Protein AF-A0A9W8BGB9-F1 (afdb_monomer_lite)

Secondary structure (DSSP, 8-state):
----PPPPP---TT--------TT---HHHHHTTT---EEEE--TTS-GGGGTT-----GGG-BTTEEEEEPPBTTB-EEEEEETTSSS---GGGTTGGGPPPEEE--S-GGGTTSEEEPSS--SEEEEEEEE--PPPHHHHHHHHHHS--PPP-PPTT-------TT-S-HHHHHHHHTT--------------------------------------------

Radius of gyration: 41.07 Å; chains: 1; bounding box: 79×72×113 Å

pLDDT: mean 74.63, std 18.89, range [34.78, 97.0]

Structure (mmCIF, N/CA/C/O backbone):
data_AF-A0A9W8BGB9-F1
#
_entry.id   AF-A0A9W8BGB9-F1
#
loop_
_atom_site.group_PDB
_atom_site.id
_atom_site.type_symbol
_atom_site.label_atom_id
_atom_site.label_alt_id
_atom_site.label_comp_id
_atom_site.label_asym_id
_atom_site.label_entity_id
_atom_site.label_seq_id
_atom_site.pdbx_PDB_ins_code
_atom_site.Cartn_x
_atom_site.Cartn_y
_atom_site.Cartn_z
_atom_site.occupancy
_atom_site.B_iso_or_equiv
_atom_site.auth_seq_id
_atom_site.auth_comp_id
_atom_site.auth_asym_id
_atom_site.auth_atom_id
_atom_site.pdbx_PDB_model_num
ATOM 1 N N . MET A 1 1 ? 52.390 2.477 -22.651 1.00 48.31 1 MET A N 1
ATOM 2 C CA . MET A 1 1 ? 51.341 2.690 -21.629 1.00 48.31 1 MET A CA 1
ATOM 3 C C . MET A 1 1 ? 50.566 1.391 -21.514 1.00 48.31 1 MET A C 1
ATOM 5 O O . MET A 1 1 ? 50.166 0.883 -22.550 1.00 48.31 1 MET A O 1
ATOM 9 N N . SER A 1 2 ? 50.448 0.809 -20.318 1.00 53.22 2 SER A N 1
ATOM 10 C CA . SER A 1 2 ? 49.747 -0.471 -20.144 1.00 53.22 2 SER A CA 1
ATOM 11 C C . SER A 1 2 ? 48.253 -0.215 -19.969 1.00 53.22 2 SER A C 1
ATOM 13 O O . SER A 1 2 ? 47.856 0.426 -18.997 1.00 53.22 2 SER A O 1
ATOM 15 N N . SER A 1 3 ? 47.432 -0.672 -20.912 1.00 56.62 3 SER A N 1
ATOM 16 C CA . SER A 1 3 ? 45.976 -0.640 -20.784 1.00 56.62 3 SER A CA 1
ATOM 17 C C . SER A 1 3 ? 45.541 -1.734 -19.812 1.00 56.62 3 SER A C 1
ATOM 19 O O . SER A 1 3 ? 45.492 -2.908 -20.182 1.00 56.62 3 SER A O 1
ATOM 21 N N . ALA A 1 4 ? 45.235 -1.359 -1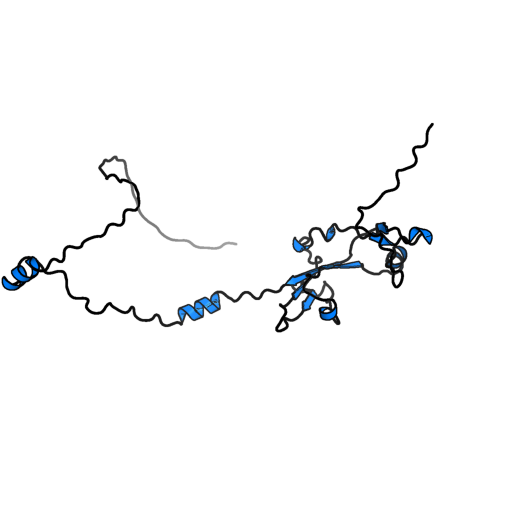8.570 1.00 57.66 4 ALA A N 1
ATOM 22 C CA . ALA A 1 4 ? 44.598 -2.270 -17.629 1.00 57.66 4 ALA A CA 1
ATOM 23 C C . ALA A 1 4 ? 43.234 -2.693 -18.196 1.00 57.66 4 ALA A C 1
ATOM 25 O O . ALA A 1 4 ? 42.345 -1.860 -18.374 1.00 57.66 4 ALA A O 1
ATOM 26 N N . THR A 1 5 ? 43.077 -3.978 -18.512 1.00 67.12 5 THR A N 1
ATOM 27 C CA . THR A 1 5 ? 41.780 -4.537 -18.893 1.00 67.12 5 THR A CA 1
ATOM 28 C C . THR A 1 5 ? 40.828 -4.441 -17.697 1.00 67.12 5 THR A C 1
ATOM 30 O O . THR A 1 5 ? 41.221 -4.801 -16.583 1.00 67.12 5 THR A O 1
ATOM 33 N N . PRO A 1 6 ? 39.589 -3.949 -17.877 1.00 71.94 6 PRO A N 1
ATOM 34 C CA . PRO A 1 6 ? 38.645 -3.833 -16.773 1.00 71.94 6 PRO A CA 1
ATOM 35 C C . PRO A 1 6 ? 38.327 -5.223 -16.213 1.00 71.94 6 PRO A C 1
ATOM 37 O O . PRO A 1 6 ? 38.004 -6.153 -16.957 1.00 71.94 6 PRO A O 1
ATOM 40 N N . SER A 1 7 ? 38.420 -5.375 -14.892 1.00 79.62 7 SER A N 1
ATOM 41 C CA . SER A 1 7 ? 38.080 -6.625 -14.215 1.00 79.62 7 SER A CA 1
ATOM 42 C C . SER A 1 7 ? 36.591 -6.917 -14.390 1.00 79.62 7 SER A C 1
ATOM 44 O O . SER A 1 7 ? 35.750 -6.159 -13.902 1.00 79.62 7 SER A O 1
ATOM 46 N N . ARG A 1 8 ? 36.259 -8.020 -15.069 1.00 87.00 8 ARG A N 1
ATOM 47 C CA . ARG A 1 8 ? 34.872 -8.464 -15.253 1.00 87.00 8 ARG A CA 1
ATOM 48 C C . ARG A 1 8 ? 34.231 -8.739 -13.890 1.00 87.00 8 ARG A C 1
ATOM 50 O O . ARG A 1 8 ? 34.806 -9.458 -13.076 1.00 87.00 8 ARG A O 1
ATOM 57 N N . TYR A 1 9 ? 33.045 -8.179 -13.659 1.00 89.88 9 TYR A N 1
ATOM 58 C CA . TYR A 1 9 ? 32.272 -8.433 -12.444 1.00 89.88 9 TYR A CA 1
ATOM 59 C C . TYR A 1 9 ? 31.906 -9.920 -12.322 1.00 89.88 9 TYR A C 1
ATOM 61 O O . TYR A 1 9 ? 31.578 -10.571 -13.316 1.00 89.88 9 TYR A O 1
ATOM 69 N N . VAL A 1 10 ? 31.950 -10.438 -11.093 1.00 93.06 10 VAL A N 1
ATOM 70 C CA . VAL A 1 10 ? 31.547 -11.803 -10.742 1.00 93.06 10 VAL A CA 1
ATOM 71 C C . VAL A 1 10 ? 30.509 -11.696 -9.619 1.00 93.06 10 VAL A C 1
ATOM 73 O O . VAL A 1 10 ? 30.857 -11.197 -8.546 1.00 93.06 10 VAL A O 1
ATOM 76 N N . PRO A 1 11 ? 29.249 -12.115 -9.839 1.00 93.62 11 PRO A N 1
ATOM 77 C CA . PRO A 1 11 ? 28.222 -12.079 -8.802 1.00 93.62 11 PRO A CA 1
ATOM 78 C C . PRO A 1 11 ? 28.491 -13.127 -7.703 1.00 93.62 11 PRO A C 1
ATOM 80 O O . PRO A 1 11 ? 29.267 -14.066 -7.917 1.00 93.62 11 PRO A O 1
ATOM 83 N N . PRO A 1 12 ? 27.852 -13.013 -6.522 1.00 97.00 12 PRO A N 1
ATOM 84 C CA . PRO A 1 12 ? 27.895 -14.068 -5.513 1.00 97.00 12 PRO A CA 1
ATOM 85 C C . PRO A 1 12 ? 27.305 -15.377 -6.062 1.00 97.00 12 PRO A C 1
ATOM 87 O O . PRO A 1 12 ? 26.449 -15.356 -6.942 1.00 97.00 12 PRO A O 1
ATOM 90 N N . LYS A 1 13 ? 27.754 -16.525 -5.538 1.00 95.25 13 LYS A N 1
ATOM 91 C CA . LYS A 1 13 ? 27.515 -17.856 -6.140 1.00 95.25 13 LYS A CA 1
ATOM 92 C C . LYS A 1 13 ? 26.043 -18.214 -6.370 1.00 95.25 13 LYS A C 1
ATOM 94 O O . LYS A 1 13 ? 25.752 -18.943 -7.310 1.00 95.25 13 LYS A O 1
ATOM 99 N N . ASP A 1 14 ? 25.154 -17.702 -5.526 1.00 96.62 14 ASP A N 1
ATOM 100 C CA . ASP A 1 14 ? 23.725 -18.025 -5.536 1.00 96.62 14 ASP A CA 1
ATOM 101 C C . ASP A 1 14 ? 22.895 -17.050 -6.399 1.00 96.62 14 ASP A C 1
ATOM 103 O O . ASP A 1 14 ? 21.673 -17.158 -6.469 1.00 96.62 14 ASP A O 1
ATOM 107 N N . PHE A 1 15 ? 23.548 -16.094 -7.073 1.00 95.06 15 PHE A N 1
ATOM 108 C CA . PHE A 1 15 ? 22.914 -15.123 -7.964 1.00 95.06 15 PHE A CA 1
ATOM 109 C C . PHE A 1 15 ? 23.076 -15.555 -9.422 1.00 95.06 15 PHE A C 1
ATOM 111 O O . PHE A 1 15 ? 24.188 -15.681 -9.939 1.00 95.06 15 PHE A O 1
ATOM 118 N N . LEU A 1 16 ? 21.947 -15.732 -10.106 1.00 91.44 16 LEU A N 1
ATOM 119 C CA . LEU A 1 16 ? 21.891 -16.058 -11.528 1.00 91.44 16 LEU A CA 1
ATOM 120 C C . LEU A 1 16 ? 21.554 -14.806 -12.341 1.00 91.44 16 LEU A C 1
ATOM 122 O O . LEU A 1 16 ? 20.733 -13.991 -11.923 1.00 91.44 16 LEU A O 1
ATOM 126 N N . LEU A 1 17 ? 22.162 -14.666 -13.523 1.00 87.38 17 LEU A N 1
ATOM 127 C CA . LEU A 1 17 ? 21.779 -13.619 -14.470 1.00 87.38 17 LEU A CA 1
ATOM 128 C C . LEU A 1 17 ? 20.376 -13.924 -15.008 1.00 87.38 17 LEU A C 1
ATOM 130 O O . LEU A 1 17 ? 20.184 -14.894 -15.744 1.00 87.38 17 LEU A O 1
ATOM 134 N N . GLN A 1 18 ? 19.406 -13.091 -14.645 1.00 85.06 18 GLN A N 1
ATOM 135 C CA . GLN A 1 18 ? 18.054 -13.175 -15.176 1.00 85.06 18 GLN A CA 1
ATOM 136 C C . GLN A 1 18 ? 18.026 -12.579 -16.586 1.00 85.06 18 GLN A C 1
ATOM 138 O O . GLN A 1 18 ? 18.133 -11.368 -16.753 1.00 85.06 18 GLN A O 1
ATOM 143 N N . LYS A 1 19 ? 17.870 -13.437 -17.597 1.00 80.00 19 LYS A N 1
ATOM 144 C CA . LYS A 1 19 ? 17.613 -13.000 -18.975 1.00 80.00 19 LYS A CA 1
ATOM 145 C C . LYS A 1 19 ? 16.191 -12.452 -19.083 1.00 80.00 19 LYS A C 1
ATOM 147 O O . LYS A 1 19 ? 15.262 -13.035 -18.517 1.00 80.00 19 LYS A O 1
ATOM 152 N N . GLY A 1 20 ? 16.025 -11.341 -19.796 1.00 67.88 20 GLY A N 1
ATOM 153 C CA . GLY A 1 20 ? 14.722 -10.707 -19.992 1.00 67.88 20 GLY A CA 1
ATOM 154 C C . GLY A 1 20 ? 13.746 -11.601 -20.765 1.00 67.88 20 GLY A C 1
ATOM 155 O O . GLY A 1 20 ? 14.137 -12.314 -21.688 1.00 67.88 20 GLY A O 1
ATOM 156 N N . SER A 1 21 ? 12.459 -11.548 -20.412 1.00 61.44 21 SER A N 1
ATOM 157 C CA . SER A 1 21 ? 11.394 -12.121 -21.244 1.00 61.44 21 SER A CA 1
ATOM 158 C C . SER A 1 21 ? 10.889 -11.050 -22.207 1.00 61.44 21 SER A C 1
ATOM 160 O O . SER A 1 21 ? 10.320 -10.048 -21.780 1.00 61.44 21 SER A O 1
ATOM 162 N N . VAL A 1 22 ? 11.110 -11.255 -23.505 1.00 57.03 22 VAL A N 1
ATOM 163 C CA . VAL A 1 22 ? 10.886 -10.242 -24.557 1.00 57.03 22 VAL A CA 1
ATOM 164 C C . VAL A 1 22 ? 9.398 -10.058 -24.911 1.00 57.03 22 VAL A C 1
ATOM 166 O O . VAL A 1 22 ? 9.050 -9.109 -25.605 1.00 57.03 22 VAL A O 1
ATOM 169 N N . ALA A 1 23 ? 8.512 -10.938 -24.423 1.00 55.44 23 ALA A N 1
ATOM 170 C CA . ALA A 1 23 ? 7.136 -11.097 -24.913 1.00 55.44 23 ALA A CA 1
ATOM 171 C C . ALA A 1 23 ? 6.322 -9.790 -25.018 1.00 55.44 23 ALA A C 1
ATOM 173 O O . ALA A 1 23 ? 5.629 -9.607 -26.014 1.00 55.44 23 ALA A O 1
ATOM 174 N N . GLU A 1 24 ? 6.449 -8.881 -24.045 1.00 61.06 24 GLU A N 1
ATOM 175 C CA . GLU A 1 24 ? 5.918 -7.508 -24.102 1.00 61.06 24 GLU A CA 1
ATOM 176 C C . GLU A 1 24 ? 6.884 -6.532 -23.401 1.00 61.06 24 GLU A C 1
ATOM 178 O O . GLU A 1 24 ? 6.553 -5.898 -22.398 1.00 61.06 24 GLU A O 1
ATOM 183 N N . ALA A 1 25 ? 8.130 -6.449 -23.880 1.00 67.25 25 ALA A N 1
ATOM 184 C CA . ALA A 1 25 ? 9.142 -5.589 -23.264 1.00 67.25 25 ALA A CA 1
ATOM 185 C C . ALA A 1 25 ? 8.737 -4.098 -23.289 1.00 67.25 25 ALA A C 1
ATOM 187 O O . ALA A 1 25 ? 8.592 -3.483 -24.347 1.00 67.25 25 ALA A O 1
ATOM 188 N N . LEU A 1 26 ? 8.606 -3.497 -22.102 1.00 78.81 26 LEU A N 1
ATOM 189 C CA . LEU A 1 26 ? 8.411 -2.060 -21.920 1.00 78.81 26 LEU A CA 1
ATOM 190 C C . LEU A 1 26 ? 9.724 -1.321 -22.233 1.00 78.81 26 LEU A C 1
ATOM 192 O O . LEU A 1 26 ? 10.535 -1.096 -21.340 1.00 78.81 26 LEU A O 1
ATOM 196 N N . THR A 1 27 ? 9.952 -0.970 -23.498 1.00 82.88 27 THR A N 1
ATOM 197 C CA . THR A 1 27 ? 11.172 -0.271 -23.944 1.00 82.88 27 THR A CA 1
ATOM 198 C C . THR A 1 27 ? 11.034 1.249 -23.899 1.00 82.88 27 THR A C 1
ATOM 200 O O . THR A 1 27 ? 9.922 1.792 -23.929 1.00 82.88 27 THR A O 1
ATOM 203 N N . HIS A 1 28 ? 12.169 1.953 -23.917 1.00 82.00 28 HIS A N 1
ATOM 204 C CA . HIS A 1 28 ? 12.221 3.412 -24.010 1.00 82.00 28 HIS A CA 1
ATOM 205 C C . HIS A 1 28 ? 11.389 3.943 -25.191 1.00 82.00 28 HIS A C 1
ATOM 207 O O . HIS A 1 28 ? 10.525 4.810 -25.024 1.00 82.00 28 HIS A O 1
ATOM 213 N N . SER A 1 29 ? 11.607 3.412 -26.399 1.00 81.62 29 SER A N 1
ATOM 214 C CA . SER A 1 29 ? 10.892 3.869 -27.593 1.00 81.62 29 SER A CA 1
ATOM 215 C C . SER A 1 29 ? 9.384 3.600 -27.550 1.00 81.62 29 SER A C 1
ATOM 217 O O . SER A 1 29 ? 8.627 4.378 -28.139 1.00 81.62 29 SER A O 1
ATOM 219 N N . SER A 1 30 ? 8.932 2.565 -26.829 1.00 82.88 30 SER A N 1
ATOM 220 C CA . SER A 1 30 ? 7.505 2.251 -26.670 1.00 82.88 30 SER A CA 1
ATOM 221 C C . SER A 1 30 ? 6.750 3.317 -25.865 1.00 82.88 30 SER A C 1
ATOM 223 O O . SER A 1 30 ? 5.608 3.645 -26.198 1.00 82.88 30 SER A O 1
ATOM 225 N N . ILE A 1 31 ? 7.393 3.909 -24.854 1.00 81.2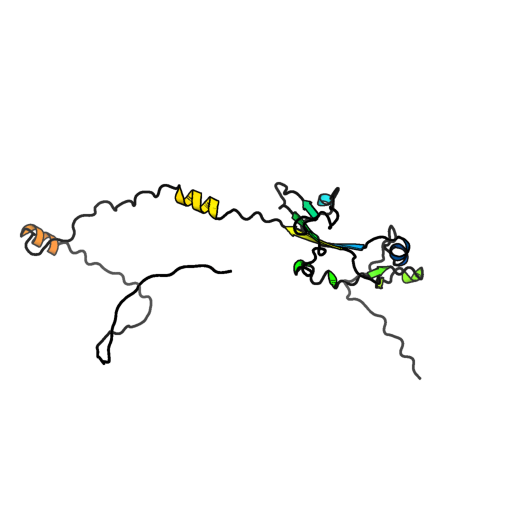5 31 ILE A N 1
ATOM 226 C CA . ILE A 1 31 ? 6.799 4.932 -23.984 1.00 81.25 31 ILE A CA 1
ATOM 227 C C . ILE A 1 31 ? 6.821 6.295 -24.682 1.00 81.25 31 ILE A C 1
ATOM 229 O O . ILE A 1 31 ? 5.774 6.922 -24.841 1.00 81.25 31 ILE A O 1
ATOM 233 N N . SER A 1 32 ? 7.983 6.742 -25.173 1.00 78.81 32 SER A N 1
ATOM 234 C CA . SER A 1 32 ? 8.130 8.108 -25.706 1.00 78.81 32 SER A CA 1
ATOM 235 C C . SER A 1 32 ? 7.283 8.389 -26.953 1.00 78.81 32 SER A C 1
ATOM 237 O O . SER A 1 32 ? 6.889 9.531 -27.176 1.00 78.81 32 SER A O 1
ATOM 239 N N . LYS A 1 33 ? 7.010 7.376 -27.788 1.00 76.06 33 LYS A N 1
ATOM 240 C CA . LYS A 1 33 ? 6.306 7.548 -29.075 1.00 76.06 33 LYS A CA 1
ATOM 241 C C . LYS A 1 33 ? 4.780 7.468 -28.974 1.00 76.06 33 LYS A C 1
ATOM 243 O O . LYS A 1 33 ? 4.100 7.829 -29.929 1.00 76.06 33 LYS A O 1
ATOM 248 N N . SER A 1 34 ? 4.241 6.955 -27.869 1.00 74.44 34 SER A N 1
ATOM 249 C CA . SER A 1 34 ? 2.841 6.513 -27.789 1.00 74.44 34 SER A CA 1
ATOM 250 C C . SER A 1 34 ? 1.918 7.437 -26.992 1.00 74.44 34 SER A C 1
ATOM 252 O O . SER A 1 34 ? 0.713 7.197 -26.965 1.00 74.44 34 SER A O 1
ATOM 254 N N . GLY A 1 35 ? 2.456 8.470 -26.333 1.00 80.81 35 GLY A N 1
ATOM 255 C CA . GLY A 1 35 ? 1.676 9.354 -25.458 1.00 80.81 35 GLY A CA 1
ATOM 256 C C . GLY A 1 35 ? 1.077 8.644 -24.237 1.00 80.81 35 GLY A C 1
ATOM 257 O O . GLY A 1 35 ? 0.123 9.147 -23.649 1.00 80.81 35 GLY A O 1
ATOM 258 N N . ARG A 1 36 ? 1.602 7.464 -23.876 1.00 85.88 36 ARG A N 1
ATOM 259 C CA . ARG A 1 36 ? 1.162 6.687 -22.712 1.00 85.88 36 ARG A CA 1
ATOM 260 C C . ARG A 1 36 ? 1.648 7.334 -21.416 1.00 85.88 36 ARG A C 1
ATOM 262 O O . ARG A 1 36 ? 2.776 7.815 -21.339 1.00 85.88 36 ARG A O 1
ATOM 269 N N . GLU A 1 37 ? 0.807 7.290 -20.389 1.00 86.62 37 GLU A N 1
ATOM 270 C CA . GLU A 1 37 ? 1.202 7.624 -19.020 1.00 86.62 37 GLU A CA 1
ATOM 271 C C . GLU A 1 37 ? 1.860 6.415 -18.339 1.00 86.62 37 GLU A C 1
ATOM 273 O O . GLU A 1 37 ? 1.514 5.268 -18.624 1.00 86.62 37 GLU A O 1
ATOM 278 N N . LEU A 1 38 ? 2.786 6.669 -17.410 1.00 88.81 38 LEU A N 1
ATOM 279 C CA . LEU A 1 38 ? 3.445 5.629 -16.618 1.00 88.81 38 LEU A CA 1
ATOM 280 C C . LEU A 1 38 ? 2.937 5.681 -15.178 1.00 88.81 38 LEU A C 1
ATOM 282 O O . LEU A 1 38 ? 3.121 6.683 -14.489 1.00 88.81 38 LEU A O 1
ATOM 286 N N . TRP A 1 39 ? 2.259 4.629 -14.733 1.00 91.88 39 TRP A N 1
ATOM 287 C CA . TRP A 1 39 ? 1.621 4.573 -13.418 1.00 91.88 39 TRP A CA 1
ATOM 288 C C . TRP A 1 39 ? 2.351 3.561 -12.530 1.00 91.88 39 TRP A C 1
ATOM 290 O O . TRP A 1 39 ? 2.658 2.457 -12.976 1.00 91.88 39 TRP A O 1
ATOM 300 N N . LEU A 1 40 ? 2.611 3.925 -11.273 1.00 92.44 40 LEU A N 1
ATOM 301 C CA . LEU A 1 40 ? 3.188 3.031 -10.269 1.00 92.44 40 LEU A CA 1
ATOM 302 C C . LEU A 1 40 ? 2.159 2.768 -9.169 1.00 92.44 40 LEU A C 1
ATOM 304 O O . LEU A 1 40 ? 1.780 3.695 -8.457 1.00 92.44 40 LEU A O 1
ATOM 308 N N . LEU A 1 41 ? 1.737 1.511 -9.023 1.00 93.88 41 LEU A N 1
ATOM 309 C CA . LEU A 1 41 ? 0.822 1.060 -7.973 1.00 93.88 41 LEU A CA 1
ATOM 310 C C . LEU A 1 41 ? 1.585 0.234 -6.930 1.00 93.88 41 LEU A C 1
ATOM 312 O O . LEU A 1 41 ? 2.157 -0.806 -7.253 1.00 93.88 41 LEU A O 1
ATOM 316 N N . ARG A 1 42 ? 1.564 0.677 -5.671 1.00 94.25 42 ARG A N 1
ATOM 317 C CA . ARG A 1 42 ? 2.062 -0.090 -4.526 1.00 94.25 42 ARG A CA 1
ATOM 318 C C . ARG A 1 42 ? 0.958 -1.004 -3.994 1.00 94.25 42 ARG A C 1
ATOM 320 O O . ARG A 1 42 ? -0.116 -0.531 -3.632 1.00 94.25 42 ARG A O 1
ATOM 327 N N . VAL A 1 43 ? 1.256 -2.299 -3.919 1.00 93.69 43 VAL A N 1
ATOM 328 C CA . VAL A 1 43 ? 0.339 -3.372 -3.503 1.00 93.69 43 VAL A CA 1
ATOM 329 C C . VAL A 1 43 ? 0.910 -4.073 -2.260 1.00 93.69 43 VAL A C 1
ATOM 331 O O . VAL A 1 43 ? 2.080 -4.449 -2.294 1.00 93.69 43 VAL A O 1
ATOM 334 N N . PRO A 1 44 ? 0.139 -4.248 -1.169 1.00 93.50 44 PRO A N 1
ATOM 335 C CA . PRO A 1 44 ? 0.515 -5.103 -0.042 1.00 93.50 44 PRO A CA 1
ATOM 336 C C . PRO A 1 44 ? 0.689 -6.577 -0.437 1.00 93.50 44 PRO A C 1
ATOM 338 O O . PRO A 1 44 ? -0.133 -7.124 -1.169 1.00 93.50 44 PRO A O 1
ATOM 341 N N . ASP A 1 45 ? 1.709 -7.240 0.116 1.00 93.06 45 ASP A N 1
ATOM 342 C CA . ASP A 1 45 ? 2.125 -8.613 -0.238 1.00 93.06 45 ASP A CA 1
ATOM 343 C C . ASP A 1 45 ? 1.023 -9.683 -0.100 1.00 93.06 45 ASP A C 1
ATOM 345 O O . ASP A 1 45 ? 1.098 -10.752 -0.706 1.00 93.06 45 ASP A O 1
ATOM 349 N N . ASN A 1 46 ? -0.003 -9.423 0.715 1.00 90.69 46 ASN A N 1
ATOM 350 C CA . ASN A 1 46 ? -1.122 -10.334 0.950 1.00 90.69 46 ASN A CA 1
ATOM 351 C C . ASN A 1 46 ? -2.277 -10.184 -0.065 1.00 90.69 46 ASN A C 1
ATOM 353 O O . ASN A 1 46 ? -3.247 -10.946 0.005 1.00 90.69 46 ASN A O 1
ATOM 357 N N . VAL A 1 47 ? -2.189 -9.228 -0.997 1.00 91.38 47 VAL A N 1
ATOM 358 C CA . VAL A 1 47 ? -3.144 -9.049 -2.097 1.00 91.38 47 VAL A CA 1
ATOM 359 C C . VAL A 1 47 ? -2.572 -9.675 -3.367 1.00 91.38 47 VAL A C 1
ATOM 361 O O . VAL A 1 47 ? -1.476 -9.347 -3.815 1.00 91.38 47 VAL A O 1
ATOM 364 N N . SER A 1 48 ? -3.312 -10.612 -3.955 1.00 91.88 48 SER A N 1
ATOM 365 C CA . SER A 1 48 ? -2.885 -11.331 -5.154 1.00 91.88 48 SER A CA 1
ATOM 366 C C . SER A 1 48 ? -3.352 -10.620 -6.422 1.00 91.88 48 SER A C 1
ATOM 368 O O . SER A 1 48 ? -4.381 -9.951 -6.421 1.00 91.88 48 SER A O 1
ATOM 370 N N . LEU A 1 49 ? -2.666 -10.842 -7.547 1.00 88.69 49 LEU A N 1
ATOM 371 C CA . LEU A 1 49 ? -3.066 -10.275 -8.846 1.00 88.69 49 LEU A CA 1
ATOM 372 C C . LEU A 1 49 ? -4.504 -10.644 -9.263 1.00 88.69 49 LEU A C 1
ATOM 374 O O . LEU A 1 49 ? -5.129 -9.901 -10.008 1.00 88.69 49 LEU A O 1
ATOM 378 N N . LYS A 1 50 ? -5.051 -11.760 -8.756 1.00 91.06 50 LYS A N 1
ATOM 379 C CA . LYS A 1 50 ? -6.446 -12.170 -8.995 1.00 91.06 50 LYS A CA 1
ATOM 380 C C . LYS A 1 50 ? -7.468 -11.296 -8.266 1.00 91.06 50 LYS A C 1
ATOM 382 O O . LYS A 1 50 ? -8.602 -11.211 -8.710 1.00 91.06 50 LYS A O 1
ATOM 387 N N . ASP A 1 51 ? -7.074 -10.671 -7.158 1.00 87.69 51 ASP A N 1
ATOM 388 C CA . ASP A 1 51 ? -7.919 -9.732 -6.411 1.00 87.69 51 ASP A CA 1
ATOM 389 C C . ASP A 1 51 ? -7.967 -8.344 -7.080 1.00 87.69 51 ASP A C 1
ATOM 391 O O . ASP A 1 51 ? -8.772 -7.502 -6.694 1.00 87.69 51 ASP A O 1
ATOM 395 N N . LEU A 1 52 ? -7.093 -8.108 -8.068 1.00 89.31 52 LEU A N 1
ATOM 396 C CA . LEU A 1 52 ? -7.005 -6.879 -8.863 1.00 89.31 52 LEU A CA 1
ATOM 397 C C . LEU A 1 52 ? -7.659 -7.024 -10.248 1.00 89.31 52 LEU A C 1
ATOM 399 O O . LEU A 1 52 ? -7.680 -6.062 -11.017 1.00 89.31 52 LEU A O 1
ATOM 403 N N . ASP A 1 53 ? -8.170 -8.210 -10.588 1.00 90.06 53 ASP A N 1
ATOM 404 C CA . ASP A 1 53 ? -8.849 -8.439 -11.862 1.00 90.06 53 ASP A CA 1
ATOM 405 C C . ASP A 1 53 ? -10.182 -7.673 -11.896 1.00 90.06 53 ASP A C 1
ATOM 407 O O . ASP A 1 53 ? -10.956 -7.695 -10.938 1.00 90.06 53 ASP A O 1
ATOM 411 N N . GLY A 1 54 ? -10.427 -6.937 -12.981 1.00 87.06 54 GLY A N 1
ATOM 412 C CA . GLY A 1 54 ? -11.565 -6.017 -13.090 1.00 87.06 54 GLY A CA 1
ATOM 413 C C . GLY A 1 54 ? -11.515 -4.771 -12.187 1.00 87.06 54 GLY A C 1
ATOM 414 O O . GLY A 1 54 ? -12.536 -4.103 -12.040 1.00 87.06 54 GLY A O 1
ATOM 415 N N . LEU A 1 55 ? -10.369 -4.427 -11.582 1.00 89.31 55 LEU A N 1
ATOM 416 C CA . LEU A 1 55 ? -10.226 -3.222 -10.754 1.00 89.31 55 LEU A CA 1
ATOM 417 C C . LEU A 1 55 ? -10.415 -1.927 -11.572 1.00 89.31 55 LEU A C 1
ATOM 419 O O . LEU A 1 55 ? -9.547 -1.525 -12.348 1.00 89.31 55 LEU A O 1
ATOM 423 N N . GLU A 1 56 ? -11.519 -1.218 -11.331 1.00 89.00 56 GLU A N 1
ATOM 424 C CA . GLU A 1 56 ? -11.785 0.093 -11.933 1.00 89.00 56 GLU A CA 1
ATOM 425 C C . GLU A 1 56 ? -11.170 1.238 -11.108 1.00 89.00 56 GLU A C 1
ATOM 427 O O . GLU A 1 56 ? -11.689 1.636 -10.062 1.00 89.00 56 GLU A O 1
ATOM 432 N N . ILE A 1 57 ? -10.071 1.815 -11.603 1.00 88.56 57 ILE A N 1
ATOM 433 C CA . ILE A 1 57 ? -9.441 3.000 -11.005 1.00 88.56 57 ILE A CA 1
ATOM 434 C C . ILE A 1 57 ? -10.096 4.262 -11.576 1.00 88.56 57 ILE A C 1
ATOM 436 O O . ILE A 1 57 ? -9.961 4.563 -12.765 1.00 88.56 57 ILE A O 1
ATOM 440 N N . LYS A 1 58 ? -10.796 5.035 -10.736 1.00 84.69 58 LYS A N 1
ATOM 441 C CA . LYS A 1 58 ? -11.403 6.303 -11.164 1.00 84.69 58 LYS A CA 1
ATOM 442 C C . LYS A 1 58 ? -10.317 7.341 -11.420 1.00 84.69 58 LYS A C 1
ATOM 444 O O . LYS A 1 58 ? -9.326 7.427 -10.699 1.00 84.69 58 LYS A O 1
ATOM 449 N N . HIS A 1 59 ? -10.525 8.173 -12.438 1.00 79.00 59 HIS A N 1
ATOM 450 C CA . HIS A 1 59 ? -9.572 9.223 -12.780 1.00 79.00 59 HIS A CA 1
ATOM 451 C C . HIS A 1 59 ? -9.368 10.193 -11.588 1.00 79.00 59 HIS A C 1
ATOM 453 O O . HIS A 1 59 ? -10.367 10.691 -11.067 1.00 79.00 59 HIS A O 1
ATOM 459 N N . PRO A 1 60 ? -8.125 10.549 -11.200 1.00 70.25 60 PRO A N 1
ATOM 460 C CA . PRO A 1 60 ? -7.807 11.345 -10.002 1.00 70.25 60 PRO A CA 1
ATOM 461 C C . PRO A 1 60 ? -8.629 12.624 -9.786 1.00 70.25 60 PRO A C 1
ATOM 463 O O . PRO A 1 60 ? -8.998 12.948 -8.666 1.00 70.25 60 PRO A O 1
ATOM 466 N N . ARG A 1 61 ? -9.003 13.331 -10.862 1.00 68.81 61 ARG A N 1
ATOM 467 C CA . ARG A 1 61 ? -9.886 14.521 -10.798 1.00 68.81 61 ARG A CA 1
ATOM 468 C C . ARG A 1 61 ? -11.309 14.257 -10.271 1.00 68.81 61 ARG A C 1
ATOM 470 O O . ARG A 1 61 ? -12.033 15.214 -10.025 1.00 68.81 61 ARG A O 1
ATOM 477 N N . ALA A 1 62 ? -11.719 12.996 -10.163 1.00 62.81 62 ALA A N 1
ATOM 478 C CA . ALA A 1 62 ? -12.991 12.553 -9.595 1.00 62.81 62 ALA A CA 1
ATOM 479 C C . ALA A 1 62 ? -12.811 11.818 -8.249 1.00 62.81 62 ALA A C 1
ATOM 481 O O . ALA A 1 62 ? -13.768 11.229 -7.748 1.00 62.81 62 ALA A O 1
ATOM 482 N N . ALA A 1 63 ? -11.597 11.822 -7.686 1.00 70.56 63 ALA A N 1
ATOM 483 C CA . ALA A 1 63 ? -11.318 11.261 -6.372 1.00 70.56 63 ALA A CA 1
ATOM 484 C C . ALA A 1 63 ? -11.947 12.119 -5.267 1.00 70.56 63 ALA A C 1
ATOM 486 O O . ALA A 1 63 ? -11.920 13.349 -5.322 1.00 70.56 63 ALA A O 1
ATOM 487 N N . THR A 1 64 ? -12.457 11.462 -4.228 1.00 71.62 64 THR A N 1
ATOM 488 C CA . THR A 1 64 ? -12.896 12.127 -2.996 1.00 71.62 64 THR A CA 1
ATOM 489 C C . THR A 1 64 ? -11.812 11.902 -1.950 1.00 71.62 64 THR A C 1
ATOM 491 O O . THR A 1 64 ? -11.519 10.754 -1.625 1.00 71.62 64 THR A O 1
ATOM 494 N N . ASN A 1 65 ? -11.209 12.976 -1.428 1.00 77.62 65 ASN A N 1
ATOM 495 C CA . ASN A 1 65 ? -10.101 12.916 -0.459 1.00 77.62 65 ASN A CA 1
ATOM 496 C C . ASN A 1 65 ? -8.910 12.055 -0.947 1.00 77.62 65 ASN A C 1
ATOM 498 O O . ASN A 1 65 ? -8.402 11.220 -0.204 1.00 77.62 65 ASN A O 1
ATOM 502 N N . GLY A 1 66 ? -8.527 12.178 -2.222 1.00 83.19 66 GLY A N 1
ATOM 503 C CA . GLY A 1 66 ? -7.463 11.369 -2.830 1.00 83.19 66 GLY A CA 1
ATOM 504 C C . GLY A 1 66 ? -7.787 9.884 -3.079 1.00 83.19 66 GLY A C 1
ATOM 505 O O . GLY A 1 66 ? -6.963 9.196 -3.677 1.00 83.19 66 GLY A O 1
ATOM 506 N N . ILE A 1 67 ? -8.963 9.371 -2.691 1.00 87.50 67 ILE A N 1
ATOM 507 C CA . ILE A 1 67 ? -9.353 7.966 -2.915 1.00 87.50 67 ILE A CA 1
ATOM 508 C C . ILE A 1 67 ? -9.865 7.787 -4.354 1.00 87.50 67 ILE A C 1
ATOM 510 O O . ILE A 1 67 ? -10.872 8.385 -4.745 1.00 87.50 67 ILE A O 1
ATOM 514 N N . VAL A 1 68 ? -9.187 6.942 -5.139 1.00 89.88 68 VAL A N 1
ATOM 515 C CA . VAL A 1 68 ? -9.498 6.654 -6.556 1.00 89.88 68 VAL A CA 1
ATOM 516 C C . VAL A 1 68 ? -10.219 5.322 -6.778 1.00 89.88 68 VAL A C 1
ATOM 518 O O . VAL A 1 68 ? -10.950 5.183 -7.758 1.00 89.88 68 VAL A O 1
ATOM 521 N N . ALA A 1 69 ? -10.054 4.348 -5.883 1.00 89.62 69 ALA A N 1
ATOM 522 C CA . ALA A 1 69 ? -10.765 3.069 -5.925 1.00 89.62 69 ALA A CA 1
ATOM 523 C C . ALA A 1 69 ? -10.877 2.452 -4.527 1.00 89.62 69 ALA A C 1
ATOM 525 O O . ALA A 1 69 ? -10.106 2.790 -3.629 1.00 89.62 69 ALA A O 1
ATOM 526 N N . GLU A 1 70 ? -11.807 1.515 -4.361 1.00 89.00 70 GLU A N 1
ATOM 527 C CA . GLU A 1 70 ? -11.960 0.717 -3.145 1.00 89.00 70 GLU A CA 1
ATOM 528 C C . GLU A 1 70 ? -12.111 -0.757 -3.527 1.00 89.00 70 GLU A C 1
ATOM 530 O O . GLU A 1 70 ? -12.842 -1.086 -4.462 1.00 89.00 70 GLU A O 1
ATOM 535 N N . ILE A 1 71 ? -11.439 -1.643 -2.795 1.00 87.75 71 ILE A N 1
ATOM 536 C CA . ILE A 1 71 ? -11.590 -3.094 -2.903 1.00 87.75 71 ILE A CA 1
ATOM 537 C C . ILE A 1 71 ? -12.338 -3.561 -1.657 1.00 87.75 71 ILE A C 1
ATOM 539 O O . ILE A 1 71 ? -11.878 -3.377 -0.527 1.00 87.75 71 ILE A O 1
ATOM 543 N N . ALA A 1 72 ? -13.520 -4.135 -1.869 1.00 83.38 72 ALA A N 1
ATOM 544 C CA . ALA A 1 72 ? -14.409 -4.543 -0.791 1.00 83.38 72 ALA A CA 1
ATOM 545 C C . ALA A 1 72 ? -13.790 -5.647 0.083 1.00 83.38 72 ALA A C 1
ATOM 547 O O . ALA A 1 72 ? -13.146 -6.574 -0.413 1.00 83.38 72 ALA A O 1
ATOM 548 N N . SER A 1 73 ? -14.048 -5.581 1.393 1.00 78.94 73 SER A N 1
ATOM 549 C CA . SER A 1 73 ? -13.688 -6.667 2.305 1.00 78.94 73 SER A CA 1
ATOM 550 C C . SER A 1 73 ? -14.409 -7.955 1.906 1.00 78.94 73 SER A C 1
ATOM 552 O O . SER A 1 73 ? -15.615 -7.970 1.656 1.00 78.94 73 SER A O 1
ATOM 554 N N . THR A 1 74 ? -13.657 -9.050 1.883 1.00 78.31 74 THR A N 1
ATOM 555 C CA . THR A 1 74 ? -14.190 -10.415 1.792 1.00 78.31 74 THR A CA 1
ATOM 556 C C . THR A 1 74 ? -14.103 -11.050 3.181 1.00 78.31 74 THR A C 1
ATOM 558 O O . THR A 1 74 ? -13.287 -10.629 3.995 1.00 78.31 74 THR A O 1
ATOM 561 N N . SER A 1 75 ? -14.867 -12.104 3.474 1.00 72.12 75 SER A N 1
ATOM 562 C CA . SER A 1 75 ? -14.854 -12.776 4.792 1.00 72.12 75 SER A CA 1
ATOM 563 C C . SER A 1 75 ? -13.472 -13.247 5.288 1.00 72.12 75 SER A C 1
ATOM 565 O O . SER A 1 75 ? -13.327 -13.555 6.468 1.00 72.12 75 SER A O 1
ATOM 567 N N . SER A 1 76 ? -12.464 -13.298 4.411 1.00 76.88 76 SER A N 1
ATOM 568 C CA . SER A 1 76 ? -11.071 -13.638 4.717 1.00 76.88 76 SER A CA 1
ATOM 569 C C . SER A 1 76 ? -10.046 -12.522 4.439 1.00 76.88 76 SER A C 1
ATOM 571 O O . SER A 1 76 ? -8.850 -12.791 4.537 1.00 76.88 76 SER A O 1
ATOM 573 N N . LYS A 1 77 ? -10.459 -11.318 4.010 1.00 77.88 77 LYS A N 1
ATOM 574 C CA . LYS A 1 77 ? -9.556 -10.215 3.613 1.00 77.88 77 LYS A CA 1
ATOM 575 C C . LYS A 1 77 ? -10.115 -8.846 4.039 1.00 77.88 77 LYS A C 1
ATOM 577 O O . LYS A 1 77 ? -11.306 -8.599 3.821 1.00 77.88 77 LYS A O 1
ATOM 582 N N . PRO A 1 78 ? -9.291 -7.945 4.604 1.00 85.12 78 PRO A N 1
ATOM 583 C CA . PRO A 1 78 ? -9.737 -6.599 4.952 1.00 85.12 78 PRO A CA 1
ATOM 584 C C . PRO A 1 78 ? -10.110 -5.801 3.693 1.00 85.12 78 PRO A C 1
ATOM 586 O O . PRO A 1 78 ? -9.778 -6.191 2.572 1.00 85.12 78 PRO A O 1
ATOM 589 N N . ALA A 1 79 ? -10.834 -4.697 3.877 1.00 90.44 79 ALA A N 1
ATOM 590 C CA . ALA A 1 79 ? -11.083 -3.753 2.794 1.00 90.44 79 ALA A CA 1
ATOM 591 C C . ALA A 1 79 ? -9.801 -2.971 2.482 1.00 90.44 79 ALA A C 1
ATOM 593 O O . ALA A 1 79 ? -9.029 -2.652 3.388 1.00 90.44 79 ALA A O 1
ATOM 594 N N . TYR A 1 80 ? -9.609 -2.603 1.219 1.00 93.19 80 TYR A N 1
ATOM 595 C CA . TYR A 1 80 ? -8.513 -1.736 0.793 1.00 93.19 80 TYR A CA 1
ATOM 596 C C . TYR A 1 80 ? -9.047 -0.496 0.083 1.00 93.19 80 TYR A C 1
ATOM 598 O O . TYR A 1 80 ? -10.064 -0.543 -0.606 1.00 93.19 80 TYR A O 1
ATOM 606 N N . GLN A 1 81 ? -8.334 0.613 0.224 1.00 92.94 81 GLN A N 1
ATOM 607 C CA . GLN A 1 81 ? -8.545 1.841 -0.534 1.00 92.94 81 GLN A CA 1
ATOM 608 C C . GLN A 1 81 ? -7.293 2.129 -1.355 1.00 92.94 81 GLN A C 1
ATOM 610 O O . GLN A 1 81 ? -6.174 1.940 -0.880 1.00 92.94 81 GLN A O 1
ATOM 615 N N . ILE A 1 82 ? -7.475 2.580 -2.592 1.00 92.50 82 ILE A N 1
ATOM 616 C CA . ILE A 1 82 ? -6.382 3.050 -3.439 1.00 92.50 82 ILE A CA 1
ATOM 617 C C . ILE A 1 82 ? -6.400 4.569 -3.401 1.00 92.50 82 ILE A C 1
ATOM 619 O O . ILE A 1 82 ? -7.381 5.194 -3.811 1.00 92.50 82 ILE A O 1
ATOM 623 N N . VAL A 1 83 ? -5.308 5.148 -2.914 1.00 91.69 83 VAL A N 1
ATOM 624 C CA . VAL A 1 83 ? -5.087 6.593 -2.830 1.00 91.69 83 VAL A CA 1
ATOM 625 C C . VAL A 1 83 ? -4.092 7.047 -3.896 1.00 91.69 83 VAL A C 1
ATOM 627 O O . VAL A 1 83 ? -3.207 6.284 -4.291 1.00 91.69 83 VAL A O 1
ATOM 630 N N . THR A 1 84 ? -4.237 8.285 -4.374 1.00 91.62 84 THR A N 1
ATOM 631 C CA . THR A 1 84 ? -3.319 8.922 -5.333 1.00 91.62 84 THR A CA 1
ATOM 632 C C . THR A 1 84 ? -2.513 10.056 -4.700 1.00 91.62 84 THR A C 1
ATOM 634 O O . THR A 1 84 ? -3.018 10.801 -3.863 1.00 91.62 84 THR A O 1
ATOM 637 N N . SER A 1 85 ? -1.277 10.247 -5.166 1.00 87.06 85 SER A N 1
ATOM 638 C CA . SER A 1 85 ? -0.430 11.395 -4.814 1.00 87.06 85 SER A CA 1
ATOM 639 C C . SER A 1 85 ? -0.852 12.722 -5.466 1.00 87.06 85 SER A C 1
ATOM 641 O O . SER A 1 85 ? -0.167 13.724 -5.288 1.00 87.06 85 SER A O 1
ATOM 643 N N . ASP A 1 86 ? -1.903 12.725 -6.292 1.00 80.38 86 ASP A N 1
ATOM 644 C CA . ASP A 1 86 ? -2.302 13.874 -7.121 1.00 80.38 86 ASP A CA 1
ATOM 645 C C . ASP A 1 86 ? -3.065 14.984 -6.379 1.00 80.38 86 ASP A C 1
ATOM 647 O O . ASP A 1 86 ? -3.334 16.035 -6.969 1.00 80.38 86 ASP A O 1
ATOM 651 N N . ASP A 1 87 ? -3.467 14.761 -5.126 1.00 69.44 87 ASP A N 1
ATOM 652 C CA . ASP A 1 87 ? -4.175 15.787 -4.361 1.00 69.44 87 ASP A CA 1
ATOM 653 C C . ASP A 1 87 ? -3.205 16.926 -3.988 1.00 69.44 87 ASP A C 1
ATOM 655 O O . ASP A 1 87 ? -2.074 16.692 -3.563 1.00 69.44 87 ASP A O 1
ATOM 659 N N . ASN A 1 88 ? -3.611 18.184 -4.189 1.00 55.78 88 ASN A N 1
ATOM 660 C CA . ASN A 1 88 ? -2.688 19.327 -4.369 1.00 55.78 88 ASN A CA 1
ATOM 661 C C . ASN A 1 88 ? -1.953 19.799 -3.086 1.00 55.78 88 ASN A C 1
ATOM 663 O O . ASN A 1 88 ? -1.386 20.893 -3.056 1.00 55.78 88 ASN A O 1
ATOM 667 N N . ALA A 1 89 ? -1.973 19.013 -2.010 1.00 58.12 89 ALA A N 1
ATOM 668 C CA . ALA A 1 89 ? -1.593 19.405 -0.655 1.00 58.12 89 ALA A CA 1
ATOM 669 C C . ALA A 1 89 ? -0.352 18.650 -0.140 1.00 58.12 89 ALA A C 1
ATOM 671 O O . ALA A 1 89 ? -0.395 18.034 0.922 1.00 58.12 89 ALA A O 1
ATOM 672 N N . SER A 1 90 ? 0.771 18.772 -0.864 1.00 66.25 90 SER A N 1
ATOM 673 C CA . SER A 1 90 ? 2.016 18.002 -0.665 1.00 66.25 90 SER A CA 1
ATOM 674 C C . SER A 1 90 ? 1.868 16.514 -0.984 1.00 66.25 90 SER A C 1
ATOM 676 O O . SER A 1 90 ? 0.829 15.914 -0.744 1.00 66.25 90 SER A O 1
ATOM 678 N N . VAL A 1 91 ? 2.946 15.893 -1.472 1.00 68.12 91 VAL A N 1
ATOM 679 C CA . VAL A 1 91 ? 3.017 14.430 -1.593 1.00 68.12 91 VAL A CA 1
ATOM 680 C C . VAL A 1 91 ? 2.863 13.829 -0.184 1.00 68.12 91 VAL A C 1
ATOM 682 O O . VAL A 1 91 ? 3.656 14.188 0.696 1.00 68.12 91 VAL A O 1
ATOM 685 N N . PRO A 1 92 ? 1.860 12.964 0.069 1.00 78.06 92 PRO A N 1
ATOM 686 C CA . PRO A 1 92 ? 1.702 12.320 1.369 1.00 78.06 92 PRO A CA 1
ATOM 687 C C . PRO A 1 92 ? 2.887 11.404 1.692 1.00 78.06 92 PRO A C 1
ATOM 689 O O . PRO A 1 92 ? 3.480 10.791 0.803 1.00 78.06 92 PRO A O 1
ATOM 692 N N . ALA A 1 93 ? 3.217 11.265 2.979 1.00 83.00 93 ALA A N 1
ATOM 693 C CA . ALA A 1 93 ? 4.412 10.538 3.422 1.00 83.00 93 ALA A CA 1
ATOM 694 C C . ALA A 1 93 ? 4.446 9.050 3.005 1.00 83.00 93 ALA A C 1
ATOM 696 O O . ALA A 1 93 ? 5.520 8.455 2.957 1.00 83.00 93 ALA A O 1
ATOM 697 N N . GLU A 1 94 ? 3.298 8.455 2.671 1.00 81.81 94 GLU A N 1
ATOM 698 C CA . GLU A 1 94 ? 3.179 7.083 2.154 1.00 81.81 94 GLU A CA 1
ATOM 699 C C . GLU A 1 94 ? 3.815 6.876 0.764 1.00 81.81 94 GLU A C 1
ATOM 701 O O . GLU A 1 94 ? 4.208 5.754 0.434 1.00 81.81 94 GLU A O 1
ATOM 706 N N . PHE A 1 95 ? 3.963 7.957 -0.014 1.00 88.94 95 PHE A N 1
ATOM 707 C CA . PHE A 1 95 ? 4.589 7.980 -1.341 1.00 88.94 95 PHE A CA 1
ATOM 708 C C . PHE A 1 95 ? 6.069 8.402 -1.308 1.00 88.94 95 PHE A C 1
ATOM 710 O O . PHE A 1 95 ? 6.721 8.458 -2.358 1.00 88.94 95 PHE A O 1
ATOM 717 N N . ASN A 1 96 ? 6.628 8.684 -0.125 1.00 86.38 96 ASN A N 1
ATOM 718 C CA . ASN A 1 96 ? 8.070 8.889 0.019 1.00 86.38 96 ASN A CA 1
ATOM 719 C C . ASN A 1 96 ? 8.817 7.624 -0.437 1.00 86.38 96 ASN A C 1
ATOM 721 O O . ASN A 1 96 ? 8.358 6.499 -0.235 1.00 86.38 96 ASN A O 1
ATOM 725 N N . GLY A 1 97 ? 9.951 7.805 -1.111 1.00 88.00 97 GLY A N 1
ATOM 726 C CA . GLY A 1 97 ? 10.640 6.729 -1.826 1.00 88.00 97 GLY A CA 1
ATOM 727 C C . GLY A 1 97 ? 10.011 6.396 -3.185 1.00 88.00 97 GLY A C 1
ATOM 728 O O . GLY A 1 97 ? 10.741 6.351 -4.167 1.00 88.00 97 GLY A O 1
ATOM 729 N N . MET A 1 98 ? 8.680 6.255 -3.309 1.00 91.38 98 MET A N 1
ATOM 730 C CA . MET A 1 98 ? 8.030 5.974 -4.610 1.00 91.38 98 MET A CA 1
ATOM 731 C C . MET A 1 98 ? 8.304 7.072 -5.648 1.00 91.38 98 MET A C 1
ATOM 733 O O . MET A 1 98 ? 8.617 6.773 -6.797 1.00 91.38 98 MET A O 1
ATOM 737 N N . ALA A 1 99 ? 8.246 8.343 -5.237 1.00 87.50 99 ALA A N 1
ATOM 738 C CA . ALA A 1 99 ? 8.560 9.492 -6.095 1.00 87.50 99 ALA A CA 1
ATOM 739 C C . ALA A 1 99 ? 10.057 9.622 -6.466 1.00 87.50 99 ALA A C 1
ATOM 741 O O . ALA A 1 99 ? 10.413 10.430 -7.330 1.00 87.50 99 ALA A O 1
ATOM 742 N N . GLU A 1 100 ? 10.921 8.849 -5.804 1.00 89.31 100 GLU A N 1
ATOM 743 C CA . GLU A 1 100 ? 12.378 8.813 -5.982 1.00 89.31 100 GLU A CA 1
ATOM 744 C C . GLU A 1 100 ? 12.838 7.564 -6.755 1.00 89.31 100 GLU A C 1
ATOM 746 O O . GLU A 1 100 ? 14.018 7.442 -7.086 1.00 89.31 100 GLU A O 1
ATOM 751 N N . M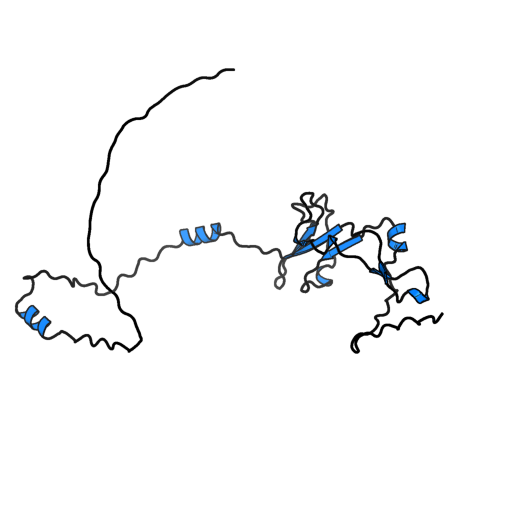ET A 1 101 ? 11.921 6.636 -7.066 1.00 90.56 101 MET A N 1
ATOM 752 C CA . MET A 1 101 ? 12.245 5.412 -7.793 1.00 90.56 101 MET A CA 1
ATOM 753 C C . MET A 1 101 ? 12.676 5.713 -9.229 1.00 90.56 101 MET A C 1
ATOM 755 O O . MET A 1 101 ? 11.935 6.284 -10.030 1.00 90.56 101 MET A O 1
ATOM 759 N N . ASN A 1 102 ? 13.874 5.244 -9.561 1.00 91.81 102 ASN A N 1
ATOM 760 C CA . ASN A 1 102 ? 14.381 5.179 -10.922 1.00 91.81 102 ASN A CA 1
ATOM 761 C C . ASN A 1 102 ? 13.886 3.887 -11.581 1.00 91.81 102 ASN A C 1
ATOM 763 O O . ASN A 1 102 ? 14.067 2.803 -11.025 1.00 91.81 102 ASN A O 1
ATOM 767 N N . ILE A 1 103 ? 13.277 3.996 -12.763 1.00 90.94 103 ILE A N 1
ATOM 768 C CA . ILE A 1 103 ? 12.770 2.839 -13.506 1.00 90.94 103 ILE A CA 1
ATOM 769 C C . ILE A 1 103 ? 13.831 2.377 -14.496 1.00 90.94 103 ILE A C 1
ATOM 771 O O . ILE A 1 103 ? 14.337 3.162 -15.295 1.00 90.94 103 ILE A O 1
ATOM 775 N N . LEU A 1 104 ? 14.155 1.089 -14.431 1.00 90.50 104 LEU A N 1
ATOM 776 C CA . LEU A 1 104 ? 15.074 0.437 -15.350 1.00 90.50 104 LEU A CA 1
ATOM 777 C C . LEU A 1 104 ? 14.274 -0.359 -16.383 1.00 90.50 104 LEU A C 1
ATOM 779 O O . LEU A 1 104 ? 13.377 -1.119 -16.018 1.00 90.50 104 LEU A O 1
ATOM 783 N N . VAL A 1 105 ? 14.599 -0.177 -17.659 1.00 88.44 105 VAL A N 1
ATOM 784 C CA . VAL A 1 105 ? 13.965 -0.848 -18.804 1.00 88.44 105 VAL A CA 1
ATOM 785 C C . VAL A 1 105 ? 15.021 -1.571 -19.641 1.00 88.44 105 VAL A C 1
ATOM 787 O O . VAL A 1 105 ? 16.177 -1.144 -19.630 1.00 88.44 105 VAL A O 1
ATOM 790 N N . PRO A 1 106 ? 14.673 -2.647 -20.369 1.00 86.81 106 PRO A N 1
ATOM 791 C CA . PRO A 1 106 ? 15.575 -3.234 -21.355 1.00 86.81 106 PRO A CA 1
ATOM 792 C C . PRO A 1 106 ? 16.025 -2.186 -22.376 1.00 86.81 106 PRO A C 1
ATOM 794 O O . PRO A 1 106 ? 15.223 -1.350 -22.806 1.00 86.81 106 PRO A O 1
ATOM 797 N N . ASP A 1 107 ? 17.304 -2.229 -22.741 1.00 84.50 107 ASP A N 1
ATOM 798 C CA . ASP A 1 107 ? 17.834 -1.439 -23.851 1.00 84.50 107 ASP A CA 1
ATOM 799 C C . ASP A 1 107 ? 17.171 -1.868 -25.177 1.00 84.50 107 ASP A C 1
ATOM 801 O O . ASP A 1 107 ? 16.910 -3.052 -25.396 1.00 84.50 107 ASP A O 1
ATOM 805 N N . ASP A 1 108 ? 16.867 -0.902 -26.046 1.00 80.56 108 ASP A N 1
ATOM 806 C CA . ASP A 1 108 ? 16.308 -1.128 -27.385 1.00 80.56 108 ASP A CA 1
ATOM 807 C C . ASP A 1 108 ? 17.264 -0.728 -28.523 1.00 80.56 108 ASP A C 1
ATOM 809 O O . ASP A 1 108 ? 16.853 -0.678 -29.685 1.00 80.56 108 ASP A O 1
ATOM 813 N N . SER A 1 109 ? 18.539 -0.467 -28.204 1.00 75.38 109 SER A N 1
ATOM 814 C CA . SER A 1 109 ? 19.550 -0.006 -29.163 1.00 75.38 109 SER A CA 1
ATOM 815 C C . SER A 1 109 ? 20.320 -1.106 -29.912 1.00 75.38 109 SER A C 1
ATOM 817 O O . SER A 1 109 ? 20.618 -0.898 -31.089 1.00 75.38 109 SER A O 1
ATOM 819 N N . GLU A 1 110 ? 20.612 -2.268 -29.307 1.00 67.69 110 GLU A N 1
ATOM 820 C CA . GLU A 1 110 ? 21.345 -3.376 -29.953 1.00 67.69 110 GLU A CA 1
ATOM 821 C C . GLU A 1 110 ? 20.774 -4.760 -29.568 1.00 67.69 110 GLU A C 1
ATOM 823 O O . GLU A 1 110 ? 20.373 -4.985 -28.429 1.00 67.69 110 GLU A O 1
ATOM 828 N N . GLU A 1 111 ? 20.762 -5.730 -30.496 1.00 64.88 111 GLU A N 1
ATOM 829 C CA . GLU A 1 111 ? 20.242 -7.091 -30.221 1.00 64.88 111 GLU A CA 1
ATOM 830 C C . GLU A 1 111 ? 21.031 -7.816 -29.112 1.00 64.88 111 GLU A C 1
ATOM 832 O O . GLU A 1 111 ? 20.447 -8.560 -28.322 1.00 64.88 111 GLU A O 1
ATOM 837 N N . ASP A 1 112 ? 22.337 -7.548 -29.001 1.00 64.19 112 ASP A N 1
ATOM 838 C CA . ASP A 1 112 ? 23.205 -8.081 -27.944 1.00 64.19 112 ASP A CA 1
ATOM 839 C C . ASP A 1 112 ? 23.111 -7.290 -26.615 1.00 64.19 112 ASP A C 1
ATOM 841 O O . ASP A 1 112 ? 23.582 -7.776 -25.582 1.00 64.19 112 ASP A O 1
ATOM 845 N N . SER A 1 113 ? 22.491 -6.097 -26.596 1.00 67.31 113 SER A N 1
ATOM 846 C CA . SER A 1 113 ? 22.294 -5.294 -25.373 1.00 67.31 113 SER A CA 1
ATOM 847 C C . SER A 1 113 ? 20.964 -5.561 -24.658 1.00 67.31 113 SER A C 1
ATOM 849 O O . SER A 1 113 ? 20.753 -5.040 -23.566 1.00 67.31 113 SER A O 1
ATOM 851 N N . ALA A 1 114 ? 20.116 -6.459 -25.174 1.00 63.31 114 ALA A N 1
ATOM 852 C CA . ALA A 1 114 ? 18.849 -6.858 -24.545 1.00 63.31 114 ALA A CA 1
ATOM 853 C C . ALA A 1 114 ? 18.997 -7.510 -23.144 1.00 63.31 114 ALA A C 1
ATOM 855 O O . ALA A 1 114 ? 18.040 -7.532 -22.367 1.00 63.31 114 ALA A O 1
ATOM 856 N N . ASP A 1 115 ? 20.188 -8.022 -22.802 1.00 75.31 115 ASP A N 1
ATOM 857 C CA . ASP A 1 115 ? 20.545 -8.496 -21.449 1.00 75.31 115 ASP A CA 1
ATOM 858 C C . ASP A 1 115 ? 20.979 -7.335 -20.505 1.00 75.31 115 ASP A C 1
ATOM 860 O O . ASP A 1 115 ? 21.284 -7.571 -19.333 1.00 75.31 115 ASP A O 1
ATOM 864 N N . MET A 1 116 ? 21.016 -6.080 -20.981 1.00 82.81 116 MET A N 1
ATOM 865 C CA . MET A 1 116 ? 21.313 -4.872 -20.199 1.00 82.81 116 MET A CA 1
ATOM 866 C C . MET A 1 116 ? 20.060 -4.026 -19.940 1.00 82.81 116 MET A C 1
ATOM 868 O O . MET A 1 116 ? 19.147 -3.929 -20.759 1.00 82.81 116 MET A O 1
ATOM 872 N N . LEU A 1 117 ? 20.044 -3.369 -18.778 1.00 87.12 117 LEU A N 1
ATOM 873 C CA . LEU A 1 117 ? 18.996 -2.428 -18.396 1.00 87.12 117 LEU A CA 1
ATOM 874 C C . LEU A 1 117 ? 19.517 -0.990 -18.461 1.00 87.12 117 LEU A C 1
ATOM 876 O O . LEU A 1 117 ? 20.586 -0.682 -17.932 1.00 87.12 117 LEU A O 1
ATOM 880 N N . THR A 1 118 ? 18.720 -0.103 -19.046 1.00 90.25 118 THR A N 1
ATOM 881 C CA . THR A 1 118 ? 18.960 1.341 -19.117 1.00 90.25 118 THR A CA 1
ATOM 882 C C . THR A 1 118 ? 17.979 2.095 -18.224 1.00 90.25 118 THR A C 1
ATOM 884 O O . THR A 1 118 ? 16.914 1.591 -17.862 1.00 90.25 118 THR A O 1
ATOM 887 N N . LEU A 1 119 ? 18.345 3.316 -17.827 1.00 91.38 119 LEU A N 1
ATOM 888 C CA . LEU A 1 119 ? 17.455 4.191 -17.069 1.00 91.38 119 LEU A CA 1
ATOM 889 C C . LEU A 1 119 ? 16.391 4.779 -18.002 1.00 91.38 119 LEU A C 1
ATOM 891 O O . LEU A 1 119 ? 16.726 5.502 -18.939 1.00 91.38 119 LEU A O 1
ATOM 895 N N . LEU A 1 120 ? 15.117 4.538 -17.702 1.00 89.75 120 LEU A N 1
ATOM 896 C CA . LEU A 1 120 ? 14.012 5.210 -18.373 1.00 89.75 120 LEU A CA 1
ATOM 897 C C . LEU A 1 120 ? 13.976 6.690 -17.941 1.00 89.75 120 LEU A C 1
ATOM 899 O O . LEU A 1 120 ? 13.790 6.964 -16.752 1.00 89.75 120 LEU A O 1
ATOM 903 N N . PRO A 1 121 ? 14.128 7.664 -18.857 1.00 85.50 121 PRO A N 1
ATOM 904 C CA . PRO A 1 121 ? 14.089 9.071 -18.498 1.00 85.50 121 PRO A CA 1
ATOM 905 C C . PRO A 1 121 ? 12.656 9.535 -18.229 1.00 85.50 121 PRO A C 1
ATOM 907 O O . PRO A 1 121 ? 11.718 9.213 -18.958 1.00 85.50 121 PRO A O 1
ATOM 910 N N . GLY A 1 122 ? 12.511 10.357 -17.193 1.00 85.19 122 GLY A N 1
ATOM 911 C CA . GLY A 1 122 ? 11.223 10.830 -16.696 1.00 85.19 122 GLY A CA 1
ATOM 912 C C . GLY A 1 122 ? 10.918 10.272 -15.309 1.00 85.19 122 GLY A C 1
ATOM 913 O O . GLY A 1 122 ? 11.799 9.780 -14.609 1.00 85.19 122 GLY A O 1
ATOM 914 N N . ARG A 1 123 ? 9.661 10.400 -14.892 1.00 85.88 123 ARG A N 1
ATOM 915 C CA . ARG A 1 123 ? 9.120 9.837 -13.649 1.00 85.88 123 ARG A CA 1
ATOM 916 C C . ARG A 1 123 ? 7.748 9.245 -13.942 1.00 85.88 123 ARG A C 1
ATOM 918 O O . ARG A 1 123 ? 7.134 9.594 -14.951 1.00 85.88 123 ARG A O 1
ATOM 925 N N . CYS A 1 124 ? 7.252 8.403 -13.041 1.00 89.50 124 CYS A N 1
ATOM 926 C CA . CYS A 1 124 ? 5.854 7.984 -13.055 1.00 89.50 124 CYS A CA 1
ATOM 927 C C . CYS A 1 124 ? 4.939 9.217 -13.091 1.00 89.50 124 CYS A C 1
ATOM 929 O O . CYS A 1 124 ? 5.085 10.132 -12.282 1.00 89.50 124 CYS A O 1
ATOM 931 N N . THR A 1 125 ? 3.994 9.227 -14.026 1.00 89.44 125 THR A N 1
ATOM 932 C CA . THR A 1 125 ? 2.947 10.243 -14.155 1.00 89.44 125 THR A CA 1
ATOM 933 C C . THR A 1 125 ? 1.983 10.205 -12.972 1.00 89.44 125 THR A C 1
ATOM 935 O O . THR A 1 125 ? 1.466 11.244 -12.573 1.00 89.44 125 THR A O 1
ATOM 938 N N . ARG A 1 126 ? 1.741 9.007 -12.420 1.00 89.06 126 ARG A N 1
ATOM 939 C CA . ARG A 1 126 ? 0.850 8.756 -11.279 1.00 89.06 126 ARG A CA 1
ATOM 940 C C . ARG A 1 126 ? 1.521 7.823 -10.282 1.00 89.06 126 ARG A C 1
ATOM 942 O O . ARG A 1 126 ? 2.109 6.815 -10.684 1.00 89.06 126 ARG A O 1
ATOM 949 N N . LEU A 1 127 ? 1.380 8.134 -8.997 1.00 92.50 127 LEU A N 1
ATOM 950 C CA . LEU A 1 127 ? 1.727 7.241 -7.896 1.00 92.50 127 LEU A CA 1
ATOM 951 C C . LEU A 1 127 ? 0.434 6.867 -7.175 1.00 92.50 127 LEU A C 1
ATOM 953 O O . LEU A 1 127 ? -0.312 7.742 -6.737 1.00 92.50 127 LEU A O 1
ATOM 957 N N . LEU A 1 128 ? 0.181 5.568 -7.067 1.00 93.69 128 LEU A N 1
ATOM 958 C CA . LEU A 1 128 ? -0.987 4.995 -6.414 1.00 93.69 128 LEU A CA 1
ATOM 959 C C . LEU A 1 128 ? -0.523 4.072 -5.287 1.00 93.69 128 LEU A C 1
ATOM 961 O O . LEU A 1 128 ? 0.386 3.265 -5.476 1.00 93.69 128 LEU A O 1
ATOM 965 N N . SER A 1 129 ? -1.146 4.169 -4.119 1.00 94.06 129 SER A N 1
ATOM 966 C CA . SER A 1 129 ? -0.850 3.306 -2.974 1.00 94.06 129 SER A CA 1
ATOM 967 C C . SER A 1 129 ? -2.126 2.617 -2.527 1.00 94.06 129 SER A C 1
ATOM 969 O O . SER A 1 129 ? -3.154 3.271 -2.360 1.00 94.06 129 SER A O 1
ATOM 971 N N . MET A 1 130 ? -2.078 1.298 -2.359 1.00 93.62 130 MET A N 1
ATOM 972 C CA . MET A 1 130 ? -3.185 0.537 -1.797 1.00 93.62 130 MET A CA 1
ATOM 973 C C . MET A 1 130 ? -2.983 0.365 -0.290 1.00 93.62 130 MET A C 1
ATOM 975 O O . MET A 1 130 ? -2.033 -0.278 0.157 1.00 93.62 130 MET A O 1
ATOM 979 N N . VAL A 1 131 ? -3.890 0.957 0.481 1.00 92.69 131 VAL A N 1
ATOM 980 C CA . VAL A 1 131 ? -3.841 1.068 1.942 1.00 92.69 131 VAL A CA 1
ATOM 981 C C . VAL A 1 131 ? -5.006 0.289 2.546 1.00 92.69 131 VAL A C 1
ATOM 983 O O . VAL A 1 131 ? -6.108 0.270 1.996 1.00 92.69 131 VAL A O 1
ATOM 986 N N . GLU A 1 132 ? -4.765 -0.394 3.662 1.00 93.06 132 GLU A N 1
ATOM 987 C CA . GLU A 1 132 ? -5.801 -1.140 4.378 1.00 93.06 132 GLU A CA 1
ATOM 988 C C . GLU A 1 132 ? -6.795 -0.181 5.050 1.00 93.06 132 GLU A C 1
ATOM 990 O O . GLU A 1 132 ? -6.409 0.693 5.828 1.00 93.06 132 GLU A O 1
ATOM 995 N N . ASN A 1 133 ? -8.086 -0.352 4.766 1.00 90.31 133 ASN A N 1
ATOM 996 C CA . ASN A 1 133 ? -9.155 0.436 5.367 1.00 90.31 133 ASN A CA 1
ATOM 997 C C . ASN A 1 133 ? -9.625 -0.228 6.669 1.00 90.31 133 ASN A C 1
ATOM 999 O O . ASN A 1 133 ? -10.471 -1.128 6.671 1.00 90.31 133 ASN A O 1
ATOM 1003 N N . ILE A 1 134 ? -9.058 0.229 7.785 1.00 86.88 134 ILE A N 1
ATOM 1004 C CA . ILE A 1 134 ? -9.388 -0.253 9.127 1.00 86.88 134 ILE A CA 1
ATOM 1005 C C . ILE A 1 134 ? -10.571 0.553 9.676 1.00 86.88 134 ILE A C 1
ATOM 1007 O O . ILE A 1 134 ? -10.418 1.688 10.133 1.00 86.88 134 ILE A O 1
ATOM 1011 N N . VAL A 1 135 ? -11.756 -0.060 9.693 1.00 84.62 135 VAL A N 1
ATOM 1012 C CA . VAL A 1 135 ? -12.950 0.521 10.324 1.00 84.62 135 VAL A CA 1
ATOM 1013 C C . VAL A 1 135 ? -12.808 0.454 11.846 1.00 84.62 135 VAL A C 1
ATOM 1015 O O . VAL A 1 135 ? -13.119 -0.557 12.473 1.00 84.62 135 VAL A O 1
ATOM 1018 N N . ILE A 1 136 ? -12.332 1.544 12.450 1.00 86.12 136 ILE A N 1
ATOM 1019 C CA . ILE A 1 136 ? -12.272 1.697 13.908 1.00 86.12 136 ILE A CA 1
ATOM 1020 C C . ILE A 1 136 ? -13.687 2.022 14.427 1.00 86.12 136 ILE A C 1
ATOM 1022 O O . ILE A 1 136 ? -14.260 3.029 14.005 1.00 86.12 136 ILE A O 1
ATOM 1026 N N . PRO A 1 137 ? -14.265 1.219 15.343 1.00 85.00 137 PRO A N 1
ATOM 1027 C CA . 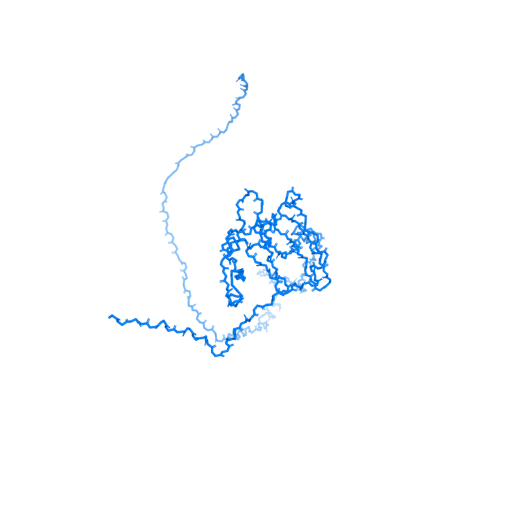PRO A 1 137 ? -15.573 1.507 15.928 1.00 85.00 137 PRO A CA 1
ATOM 1028 C C . PRO A 1 137 ? -15.614 2.857 16.653 1.00 85.00 137 PRO A C 1
ATOM 1030 O O . PRO A 1 137 ? -14.648 3.257 17.307 1.00 85.00 137 PRO A O 1
ATOM 1033 N N . SER A 1 138 ? -16.758 3.541 16.597 1.00 89.81 138 SER A N 1
ATOM 1034 C CA . SER A 1 138 ? -16.928 4.818 17.289 1.00 89.81 138 SER A CA 1
ATOM 1035 C C . SER A 1 138 ? -16.892 4.630 18.814 1.00 89.81 138 SER A C 1
ATOM 1037 O O . SER A 1 138 ? -17.659 3.827 19.355 1.00 89.81 138 SER A O 1
ATOM 1039 N N . PRO A 1 139 ? -16.082 5.407 19.559 1.00 90.62 139 PRO A N 1
ATOM 1040 C CA . PRO A 1 139 ? -16.101 5.368 21.020 1.00 90.62 139 PRO A CA 1
ATOM 1041 C C . PRO A 1 139 ? -17.418 5.908 21.602 1.00 90.62 139 PRO A C 1
ATOM 1043 O O . PRO A 1 139 ? -17.716 5.654 22.767 1.00 90.62 139 PRO A O 1
ATOM 1046 N N . ILE A 1 140 ? -18.210 6.643 20.810 1.00 91.81 140 ILE A N 1
ATOM 1047 C CA . ILE A 1 140 ? -19.511 7.185 21.224 1.00 91.81 140 ILE A CA 1
ATOM 1048 C C . ILE A 1 140 ? -20.518 6.050 21.426 1.00 91.81 140 ILE A C 1
ATOM 1050 O O . ILE A 1 140 ? -21.232 6.055 22.426 1.00 91.81 140 ILE A O 1
ATOM 1054 N N . ASP A 1 141 ? -20.530 5.055 20.537 1.00 89.06 141 ASP A N 1
ATOM 1055 C CA . ASP A 1 141 ? -21.486 3.944 20.587 1.00 89.06 141 ASP A CA 1
ATOM 1056 C C . ASP A 1 141 ? -21.223 3.069 21.823 1.00 89.06 141 ASP A C 1
ATOM 1058 O O . ASP A 1 141 ? -22.134 2.796 22.607 1.00 89.06 141 ASP A O 1
ATOM 1062 N N . TYR A 1 142 ? -19.947 2.754 22.083 1.00 89.19 142 TYR A N 1
ATOM 1063 C CA . TYR A 1 142 ? -19.508 2.089 23.314 1.00 89.19 142 TYR A CA 1
ATOM 1064 C C . TYR A 1 142 ? -19.812 2.903 24.578 1.00 89.19 142 TYR A C 1
ATOM 1066 O O . TYR A 1 142 ? -20.250 2.346 25.586 1.00 89.19 142 TYR A O 1
ATOM 1074 N N . ALA A 1 143 ? -19.609 4.224 24.555 1.00 91.75 143 ALA A N 1
ATOM 1075 C CA . ALA A 1 143 ? -19.968 5.081 25.684 1.00 91.75 143 ALA A CA 1
ATOM 1076 C C . ALA A 1 143 ? -21.484 5.064 25.946 1.00 91.75 143 ALA A C 1
ATOM 1078 O O . ALA A 1 143 ? -21.905 5.056 27.105 1.00 91.75 143 ALA A O 1
ATOM 1079 N N . HIS A 1 144 ? -22.300 4.999 24.890 1.00 92.88 144 HIS A N 1
ATOM 1080 C CA . HIS A 1 144 ? -23.750 4.871 24.993 1.00 92.88 144 HIS A CA 1
ATOM 1081 C C . HIS A 1 144 ? -24.163 3.516 25.585 1.00 92.88 144 HIS A C 1
ATOM 1083 O O . HIS A 1 144 ? -24.973 3.487 26.512 1.00 92.88 144 HIS A O 1
ATOM 1089 N N . GLU A 1 145 ? -23.565 2.410 25.131 1.00 91.31 145 GLU A N 1
ATOM 1090 C CA . GLU A 1 145 ? -23.788 1.065 25.681 1.00 91.31 145 GLU A CA 1
ATOM 1091 C C . GLU A 1 145 ? -23.461 1.011 27.186 1.00 91.31 145 GLU A C 1
ATOM 1093 O O . GLU A 1 145 ? -24.285 0.589 28.001 1.00 91.31 145 GLU A O 1
ATOM 1098 N N . ILE A 1 146 ? -22.292 1.527 27.581 1.00 90.56 146 ILE A N 1
ATOM 1099 C CA . ILE A 1 146 ? -21.855 1.598 28.985 1.00 90.56 146 ILE A CA 1
ATOM 1100 C C . ILE A 1 146 ? -22.768 2.513 29.812 1.00 90.56 146 ILE A C 1
ATOM 1102 O O . ILE A 1 146 ? -22.982 2.252 30.998 1.00 90.56 146 ILE A O 1
ATOM 1106 N N . SER A 1 147 ? -23.313 3.577 29.215 1.00 92.12 147 SER A N 1
ATOM 1107 C CA . SER A 1 147 ? -24.228 4.490 29.904 1.00 92.12 147 SER A CA 1
ATOM 1108 C C . SER A 1 147 ? -25.622 3.896 30.124 1.00 92.12 147 SER A C 1
ATOM 1110 O O . SER A 1 147 ? -26.256 4.229 31.123 1.00 92.12 147 SER A O 1
ATOM 1112 N N . VAL A 1 148 ? -26.108 3.063 29.198 1.00 95.00 148 VAL A N 1
ATOM 1113 C CA . VAL A 1 148 ? -27.410 2.378 29.290 1.00 95.00 148 VAL A CA 1
ATOM 1114 C C . VAL A 1 148 ? -27.335 1.143 30.194 1.00 95.00 148 VAL A C 1
ATOM 1116 O O . VAL A 1 148 ? -28.335 0.766 30.802 1.00 95.00 148 VAL A O 1
ATOM 1119 N N . ARG A 1 149 ? -26.155 0.526 30.330 1.00 92.19 149 ARG A N 1
ATOM 1120 C CA . ARG A 1 149 ? -25.947 -0.642 31.191 1.00 92.19 149 ARG A CA 1
ATOM 1121 C C . ARG A 1 149 ? -26.294 -0.335 32.649 1.00 92.19 149 ARG A C 1
ATOM 1123 O O . ARG A 1 149 ? -25.595 0.423 33.326 1.00 92.19 149 ARG A O 1
ATOM 1130 N N . GLU A 1 150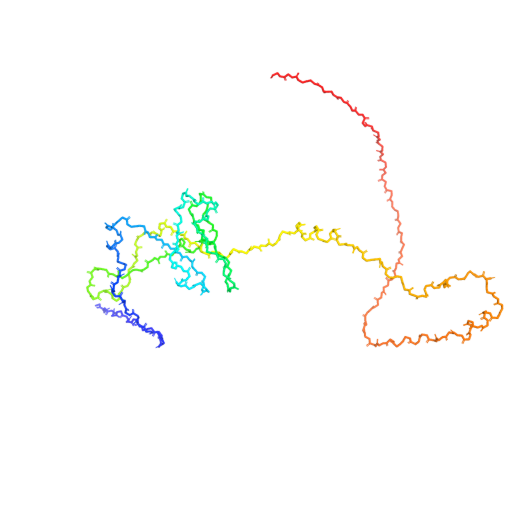 ? -27.331 -1.000 33.158 1.00 92.50 150 GLU A N 1
ATOM 1131 C CA . GLU A 1 150 ? -27.686 -0.938 34.574 1.00 92.50 150 GLU A CA 1
ATOM 1132 C C . GLU A 1 150 ? -26.480 -1.317 35.440 1.00 92.50 150 GLU A C 1
ATOM 1134 O O . GLU A 1 150 ? -25.849 -2.364 35.266 1.00 92.50 150 GLU A O 1
ATOM 1139 N N . ARG A 1 151 ? -26.137 -0.438 36.384 1.00 91.62 151 ARG A N 1
ATOM 1140 C CA . ARG A 1 151 ? -25.061 -0.699 37.339 1.00 91.62 151 ARG A CA 1
ATOM 1141 C C . ARG A 1 151 ? -25.614 -1.658 38.391 1.00 91.62 151 ARG A C 1
ATOM 1143 O O . ARG A 1 151 ? -26.492 -1.231 39.143 1.00 91.62 151 ARG A O 1
ATOM 1150 N N . PRO A 1 152 ? -25.129 -2.912 38.480 1.00 91.56 152 PRO A N 1
ATOM 1151 C CA . PRO A 1 152 ? -25.639 -3.841 39.475 1.00 91.56 152 PRO A CA 1
ATOM 1152 C C . PRO A 1 152 ? -25.443 -3.237 40.873 1.00 91.56 152 PRO A C 1
ATOM 1154 O O . PRO A 1 152 ? -24.389 -2.639 41.137 1.00 91.56 152 PRO A O 1
ATOM 1157 N N . PRO A 1 153 ? -26.435 -3.355 41.774 1.00 91.31 153 PRO A N 1
ATOM 1158 C CA . PRO A 1 153 ? -26.287 -2.867 43.133 1.00 91.31 153 PRO A CA 1
ATOM 1159 C C . PRO A 1 153 ? -25.080 -3.552 43.773 1.00 91.31 153 PRO A C 1
ATOM 1161 O O . PRO A 1 153 ? -24.872 -4.756 43.612 1.00 91.31 153 PRO A O 1
ATOM 1164 N N . ARG A 1 154 ? -24.262 -2.780 44.497 1.00 92.31 154 ARG A N 1
ATOM 1165 C CA . ARG A 1 154 ? -23.123 -3.346 45.227 1.00 92.31 154 ARG A CA 1
ATOM 1166 C C . ARG A 1 154 ? -23.660 -4.367 46.222 1.00 92.31 154 ARG A C 1
ATOM 1168 O O . ARG A 1 154 ? -24.394 -3.986 47.133 1.00 92.31 154 ARG A O 1
ATOM 1175 N N . GLN A 1 155 ? -23.280 -5.632 46.054 1.00 93.62 155 GLN A N 1
ATOM 1176 C CA . GLN A 1 155 ? -23.564 -6.668 47.040 1.00 93.62 155 GLN A CA 1
ATOM 1177 C C . GLN A 1 155 ? -22.934 -6.235 48.366 1.00 93.62 155 GLN A C 1
ATOM 1179 O O . GLN A 1 155 ? -21.717 -6.057 48.460 1.00 93.62 155 GLN A O 1
ATOM 1184 N N . GLN A 1 156 ? -23.773 -5.981 49.369 1.00 91.12 156 GLN A N 1
ATOM 1185 C CA . GLN A 1 156 ? -23.285 -5.743 50.720 1.00 91.12 156 GLN A CA 1
ATOM 1186 C C . GLN A 1 156 ? -22.845 -7.090 51.304 1.00 91.12 156 GLN A C 1
ATOM 1188 O O . GLN A 1 156 ? -23.553 -8.074 51.100 1.00 91.12 156 GLN A O 1
ATOM 1193 N N . PRO A 1 157 ? -21.706 -7.165 52.015 1.00 91.56 157 PRO A N 1
ATOM 1194 C CA . PRO A 1 157 ? -21.293 -8.404 52.655 1.00 91.56 157 PRO A CA 1
ATOM 1195 C C . PRO A 1 157 ? -22.333 -8.871 53.674 1.00 91.56 157 PRO A C 1
ATOM 1197 O O . PRO A 1 157 ? -22.733 -8.102 54.557 1.00 91.56 157 PRO A O 1
ATOM 1200 N N . ASP A 1 158 ? -22.714 -10.143 53.592 1.00 89.31 158 ASP A N 1
ATOM 1201 C CA . ASP A 1 158 ? -23.541 -10.772 54.615 1.00 89.31 158 ASP A 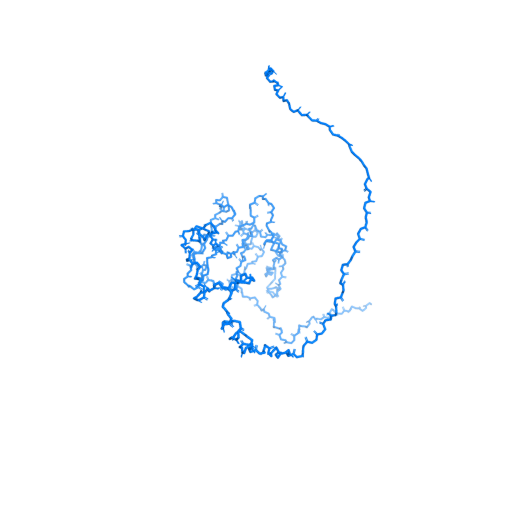CA 1
ATOM 1202 C C . ASP A 1 158 ? -22.859 -10.670 55.986 1.00 89.31 158 ASP A C 1
ATOM 1204 O O . ASP A 1 158 ? -21.641 -10.807 56.120 1.00 89.31 158 ASP A O 1
ATOM 1208 N N . ASN A 1 159 ? -23.657 -10.472 57.036 1.00 87.81 159 ASN A N 1
ATOM 1209 C CA . ASN A 1 159 ? -23.192 -10.329 58.421 1.00 87.81 159 ASN A CA 1
ATOM 1210 C C . ASN A 1 159 ? -22.361 -9.063 58.736 1.00 87.81 159 ASN A C 1
ATOM 1212 O O . ASN A 1 159 ? -21.540 -9.089 59.661 1.00 87.81 159 ASN A O 1
ATOM 1216 N N . MET A 1 160 ? -22.628 -7.919 58.088 1.00 86.31 160 MET A N 1
ATOM 1217 C CA . MET A 1 160 ? -22.281 -6.610 58.672 1.00 86.31 160 MET A CA 1
ATOM 1218 C C . MET A 1 160 ? -23.025 -6.387 60.003 1.00 86.31 160 MET A C 1
ATOM 1220 O O . MET A 1 160 ? -24.111 -5.814 60.054 1.00 86.31 160 MET A O 1
ATOM 1224 N N . LYS A 1 161 ? -22.422 -6.840 61.103 1.00 86.94 161 LYS A N 1
ATOM 1225 C CA . LYS A 1 161 ? -22.871 -6.576 62.476 1.00 86.94 161 LYS A CA 1
ATOM 1226 C C . LYS A 1 161 ? -22.146 -5.353 63.038 1.00 86.94 161 LYS A C 1
ATOM 1228 O O . LYS A 1 161 ? -20.982 -5.115 62.709 1.00 86.94 161 LYS A O 1
ATOM 1233 N N . LEU A 1 162 ? -22.811 -4.605 63.919 1.00 83.12 162 LEU A N 1
ATOM 1234 C CA . LEU A 1 162 ? -22.188 -3.528 64.691 1.00 83.12 162 LEU A CA 1
ATOM 1235 C C . LEU A 1 162 ? -21.040 -4.099 65.538 1.00 83.12 162 LEU A C 1
ATOM 1237 O O . LEU A 1 162 ? -21.272 -4.785 66.526 1.00 83.12 162 LEU A O 1
ATOM 1241 N N . ARG A 1 163 ? -19.794 -3.823 65.131 1.00 81.56 163 ARG A N 1
ATOM 1242 C CA . ARG A 1 163 ? -18.581 -4.148 65.907 1.00 81.56 163 ARG A CA 1
ATOM 1243 C C . ARG A 1 163 ? -18.175 -3.037 66.876 1.00 81.56 163 ARG A C 1
ATOM 1245 O O . ARG A 1 163 ? -17.316 -3.251 67.721 1.00 81.56 163 ARG A O 1
ATOM 1252 N N . PHE A 1 164 ? -18.756 -1.847 66.727 1.00 85.56 164 PHE A N 1
ATOM 1253 C CA . PHE A 1 164 ? -18.540 -0.739 67.646 1.00 85.56 164 PHE A CA 1
ATOM 1254 C C . PHE A 1 164 ? -19.584 -0.797 68.757 1.00 85.56 164 PHE A C 1
ATOM 1256 O O . PHE A 1 164 ? -20.772 -0.603 68.502 1.00 85.56 164 PHE A O 1
ATOM 1263 N N . ILE A 1 165 ? -19.123 -1.054 69.977 1.00 81.94 165 ILE A N 1
ATOM 1264 C CA . ILE A 1 165 ? -19.936 -1.061 71.191 1.00 81.94 165 ILE A CA 1
ATOM 1265 C C . ILE A 1 165 ? -19.287 -0.055 72.153 1.00 81.94 165 ILE A C 1
ATOM 1267 O O . ILE A 1 165 ? -18.094 -0.192 72.444 1.00 81.94 165 ILE A O 1
ATOM 1271 N N . PRO A 1 166 ? -20.009 0.990 72.603 1.00 86.06 166 PRO A N 1
ATOM 1272 C CA . PRO A 1 166 ? -19.467 1.976 73.532 1.00 86.06 166 PRO A CA 1
ATOM 1273 C C . PRO A 1 166 ? -19.017 1.353 74.859 1.00 86.06 166 PRO A C 1
ATOM 1275 O O . PRO A 1 166 ? -19.573 0.356 75.321 1.00 86.06 166 PRO A O 1
ATOM 1278 N N . TYR A 1 167 ? -18.045 1.983 75.520 1.00 80.06 167 TYR A N 1
ATOM 1279 C CA . TYR A 1 167 ? -17.664 1.597 76.880 1.00 80.06 167 TYR A CA 1
ATOM 1280 C C . TYR A 1 167 ? -18.868 1.686 77.831 1.00 80.06 167 TYR A C 1
ATOM 1282 O O . TYR A 1 167 ? -19.577 2.691 77.843 1.00 80.06 167 TYR A O 1
ATOM 1290 N N . GLY A 1 168 ? -19.080 0.632 78.626 1.00 82.94 168 GLY A N 1
ATOM 1291 C CA . GLY A 1 168 ? -20.192 0.529 79.575 1.00 82.94 168 GLY A CA 1
ATOM 1292 C C . GLY A 1 168 ? -21.499 -0.045 79.014 1.00 82.94 168 GLY A C 1
ATOM 1293 O O . GLY A 1 168 ? -22.480 -0.071 79.748 1.00 82.94 168 GLY A O 1
ATOM 1294 N N . PHE A 1 169 ? -21.536 -0.504 77.754 1.00 79.81 169 PHE A N 1
ATOM 1295 C CA . PHE A 1 169 ? -22.744 -1.091 77.143 1.00 79.81 169 PHE A CA 1
ATOM 1296 C C . PHE A 1 169 ? -22.820 -2.629 77.168 1.00 79.81 169 PHE A C 1
ATOM 1298 O O . PHE A 1 169 ? -23.856 -3.179 76.809 1.00 79.81 169 PHE A O 1
ATOM 1305 N N . TYR A 1 170 ? -21.750 -3.317 77.575 1.00 77.38 170 TYR A N 1
ATOM 1306 C CA . TYR A 1 170 ? -21.744 -4.773 77.744 1.00 77.38 170 TYR A CA 1
ATOM 1307 C C . TYR A 1 170 ? -22.244 -5.175 79.135 1.00 77.38 170 TYR A C 1
ATOM 1309 O O . TYR A 1 170 ? -21.932 -4.519 80.133 1.00 77.38 170 TYR A O 1
ATOM 1317 N N . SER A 1 171 ? -22.933 -6.310 79.215 1.00 67.25 171 SER A N 1
ATOM 1318 C CA . SER A 1 171 ? -23.143 -7.030 80.471 1.00 67.25 171 SER A CA 1
ATOM 1319 C C . SER A 1 171 ? -21.833 -7.643 80.996 1.00 67.25 171 SER A C 1
ATOM 1321 O O . SER A 1 171 ? -20.870 -7.850 80.253 1.00 67.25 171 SER A O 1
ATOM 1323 N N . ALA A 1 172 ? -21.786 -7.971 82.292 1.00 64.31 172 ALA A N 1
ATOM 1324 C CA . ALA A 1 172 ? -20.609 -8.604 82.901 1.00 64.31 172 ALA A CA 1
ATOM 1325 C C . ALA A 1 172 ? -20.271 -9.974 82.272 1.00 64.31 172 ALA A C 1
ATOM 1327 O O . ALA A 1 172 ? -19.104 -10.357 82.195 1.00 64.31 172 ALA A O 1
ATOM 1328 N N . GLU A 1 173 ? -21.288 -10.685 81.784 1.00 68.81 173 GLU A N 1
ATOM 1329 C CA . GLU A 1 173 ? -21.171 -11.990 81.126 1.00 68.81 173 GLU A CA 1
ATOM 1330 C C . GLU A 1 173 ? -20.562 -11.863 79.717 1.00 68.81 173 GLU A C 1
ATOM 1332 O O . GLU A 1 173 ? -19.712 -12.664 79.327 1.00 68.81 173 GLU A O 1
ATOM 1337 N N . GLU A 1 174 ? -20.911 -10.808 78.973 1.00 68.62 174 GLU A N 1
ATOM 1338 C CA . GLU A 1 174 ? -20.329 -10.516 77.656 1.00 68.62 174 GLU A CA 1
ATOM 1339 C C . GLU A 1 174 ? -18.865 -10.064 77.749 1.00 68.62 174 GLU A C 1
ATOM 1341 O O . GLU A 1 174 ? -18.052 -10.467 76.915 1.00 68.62 174 GLU A O 1
ATOM 1346 N N . TYR A 1 175 ? -18.501 -9.297 78.785 1.00 66.69 175 TYR A N 1
ATOM 1347 C CA . TYR A 1 175 ? -17.098 -8.972 79.070 1.00 66.69 175 TYR A CA 1
ATOM 1348 C C . TYR A 1 175 ? -16.262 -10.241 79.310 1.00 66.69 175 TYR A C 1
ATOM 1350 O O . TYR A 1 175 ? -15.196 -10.391 78.711 1.00 66.69 175 TYR A O 1
ATOM 1358 N N . ALA A 1 176 ? -16.763 -11.184 80.117 1.00 66.75 176 ALA A N 1
ATOM 1359 C CA . ALA A 1 176 ? -16.084 -12.457 80.373 1.00 66.75 176 ALA A CA 1
ATOM 1360 C C . ALA A 1 176 ? -15.949 -13.326 79.105 1.00 66.75 176 ALA A C 1
ATOM 1362 O O . ALA A 1 176 ? -14.929 -13.986 78.904 1.00 66.75 176 ALA A O 1
ATOM 1363 N N . ALA A 1 177 ? -16.950 -13.299 78.218 1.00 68.38 177 ALA A N 1
ATOM 1364 C CA . ALA A 1 177 ? -16.921 -14.030 76.953 1.00 68.38 177 ALA A CA 1
ATOM 1365 C C . ALA A 1 177 ? -15.951 -13.430 75.915 1.00 68.38 177 ALA A C 1
ATOM 1367 O O . ALA A 1 177 ? -15.405 -14.176 75.099 1.00 68.38 177 ALA A O 1
ATOM 1368 N N . MET A 1 178 ? -15.718 -12.111 75.925 1.00 64.50 178 MET A N 1
ATOM 1369 C CA . MET A 1 178 ? -14.739 -11.473 75.034 1.00 64.50 178 MET A CA 1
ATOM 1370 C C . MET A 1 178 ? -13.293 -11.772 75.431 1.00 64.50 178 MET A C 1
ATOM 1372 O O . MET A 1 178 ? -12.470 -12.027 74.551 1.00 64.50 178 MET A O 1
ATOM 1376 N N . ASP A 1 179 ? -12.995 -11.804 76.730 1.00 62.03 179 ASP A N 1
ATOM 1377 C CA . ASP A 1 179 ? -11.642 -12.062 77.242 1.00 62.03 179 ASP A CA 1
ATOM 1378 C C . ASP A 1 179 ? -11.163 -13.489 76.892 1.00 62.03 179 ASP A C 1
ATOM 1380 O O . ASP A 1 179 ? -10.011 -13.713 76.527 1.00 62.03 179 ASP A O 1
ATOM 1384 N N . GLN A 1 180 ? -12.088 -14.458 76.874 1.00 59.66 180 GLN A N 1
ATOM 1385 C CA . GLN A 1 180 ? -11.812 -15.861 76.526 1.00 59.66 180 GLN A CA 1
ATOM 1386 C C . GLN A 1 180 ? -11.785 -16.165 75.019 1.00 59.66 180 GLN A C 1
ATOM 1388 O O . GLN A 1 180 ? -11.459 -17.288 74.628 1.00 59.66 180 GLN A O 1
ATOM 1393 N N . LYS A 1 181 ? -12.156 -15.211 74.154 1.00 55.34 181 LYS A N 1
ATOM 1394 C CA . LYS A 1 181 ? -12.313 -15.446 72.707 1.00 55.34 181 LYS A CA 1
ATOM 1395 C C . LYS A 1 181 ? -11.563 -14.441 71.841 1.00 55.34 181 LYS A C 1
ATOM 1397 O O . LYS A 1 181 ? -12.023 -14.058 70.766 1.00 55.34 181 LYS A O 1
ATOM 1402 N N . SER A 1 182 ? -10.354 -14.101 72.276 1.00 51.34 182 SER A N 1
ATOM 1403 C CA . SER A 1 182 ? -9.297 -13.621 71.393 1.00 51.34 182 SER A CA 1
ATOM 1404 C C . SER A 1 182 ? -8.570 -14.825 70.764 1.00 51.34 182 SER A C 1
ATOM 1406 O O . SER A 1 182 ? -7.663 -15.386 71.377 1.00 51.34 182 SER A O 1
ATOM 1408 N N . PRO A 1 183 ? -8.912 -15.268 69.533 1.00 46.75 183 PRO A N 1
ATOM 1409 C CA . PRO A 1 183 ? -7.927 -16.002 68.758 1.00 46.75 183 PRO A CA 1
ATOM 1410 C C . PRO A 1 183 ? -6.758 -15.041 68.558 1.00 46.75 183 PRO A C 1
ATOM 1412 O O . PRO A 1 183 ? -6.930 -13.960 67.985 1.00 46.75 183 PRO A O 1
ATOM 1415 N N . ALA A 1 184 ? -5.582 -15.411 69.061 1.00 48.00 184 ALA A N 1
ATOM 1416 C CA . ALA A 1 184 ? -4.364 -14.719 68.693 1.00 48.00 184 ALA A CA 1
ATOM 1417 C C . ALA A 1 184 ? -4.312 -14.696 67.163 1.00 48.00 184 ALA A C 1
ATOM 1419 O O . ALA A 1 184 ? -4.314 -15.749 66.525 1.00 48.00 184 ALA A O 1
ATOM 1420 N N . ILE A 1 185 ? -4.302 -13.498 66.574 1.00 43.59 185 ILE A N 1
ATOM 1421 C CA . ILE A 1 185 ? -3.965 -13.350 65.164 1.00 43.59 185 ILE A CA 1
ATOM 1422 C C . ILE A 1 185 ? -2.473 -13.658 65.092 1.00 43.59 185 ILE A C 1
ATOM 1424 O O . ILE A 1 185 ? -1.630 -12.771 65.225 1.00 43.59 185 ILE A O 1
ATOM 1428 N N . THR A 1 186 ? -2.154 -14.941 64.928 1.00 40.34 186 THR A N 1
ATOM 1429 C CA . THR A 1 186 ? -0.875 -15.391 64.399 1.00 40.34 186 THR A CA 1
ATOM 1430 C C . THR A 1 186 ? -0.792 -14.861 62.980 1.00 40.34 186 THR A C 1
ATOM 1432 O O . THR A 1 186 ? -1.191 -15.512 62.017 1.00 40.34 186 THR A O 1
ATOM 1435 N N . ALA A 1 187 ? -0.311 -13.626 62.872 1.00 43.16 187 ALA A N 1
ATOM 1436 C CA . ALA A 1 187 ? 0.295 -13.151 61.655 1.00 43.16 187 ALA A CA 1
ATOM 1437 C C . ALA A 1 187 ? 1.531 -14.026 61.427 1.00 43.16 187 ALA A C 1
ATOM 1439 O O . ALA A 1 187 ? 2.593 -13.768 61.995 1.00 43.16 187 ALA A O 1
ATOM 1440 N N . GLU A 1 188 ? 1.378 -15.075 60.620 1.00 40.28 188 GLU A N 1
ATOM 1441 C CA . GLU A 1 188 ? 2.511 -15.648 59.908 1.00 40.28 188 GLU A CA 1
ATOM 1442 C C . GLU A 1 188 ? 3.005 -14.571 58.941 1.00 40.28 188 GLU A C 1
ATOM 1444 O O . GLU A 1 188 ? 2.537 -14.422 57.813 1.00 40.28 188 GLU A O 1
ATOM 1449 N N . VAL A 1 189 ? 3.900 -13.733 59.462 1.00 41.09 189 VAL A N 1
ATOM 1450 C CA . VAL A 1 189 ? 4.711 -12.824 58.667 1.00 41.09 189 VAL A CA 1
ATOM 1451 C C . VAL A 1 189 ? 5.732 -13.696 57.956 1.00 41.09 189 VAL A C 1
ATOM 1453 O O . VAL A 1 189 ? 6.773 -14.035 58.519 1.00 41.09 189 VAL A O 1
ATOM 1456 N N . ASP A 1 190 ? 5.400 -14.074 56.726 1.00 34.78 190 ASP A N 1
ATOM 1457 C CA . ASP A 1 190 ? 6.383 -14.594 55.787 1.00 34.78 190 ASP A CA 1
ATOM 1458 C C . ASP A 1 190 ? 7.506 -13.556 55.607 1.00 34.78 190 ASP A C 1
ATOM 1460 O O . ASP A 1 190 ? 7.270 -12.343 55.540 1.00 34.78 190 ASP A O 1
ATOM 1464 N N . VAL A 1 191 ? 8.751 -14.024 55.613 1.00 42.44 191 VAL A N 1
ATOM 1465 C CA . VAL A 1 191 ? 9.933 -13.165 55.730 1.00 42.44 191 VAL A CA 1
ATOM 1466 C C . VAL A 1 191 ? 10.352 -12.687 54.342 1.00 42.44 191 VAL A C 1
ATOM 1468 O O . VAL A 1 191 ? 11.084 -13.367 53.628 1.00 42.44 191 VAL A O 1
ATOM 1471 N N . GLY A 1 192 ? 9.922 -11.475 53.983 1.00 38.38 192 GLY A N 1
ATOM 1472 C CA . GLY A 1 192 ? 10.173 -10.874 52.670 1.00 38.38 192 GLY A CA 1
ATOM 1473 C C . GLY A 1 192 ? 10.572 -9.397 52.708 1.00 38.38 192 GLY A C 1
ATOM 1474 O O . GLY A 1 192 ? 9.790 -8.562 52.283 1.00 38.38 192 GLY A O 1
ATOM 1475 N N . MET A 1 193 ? 11.803 -9.117 53.163 1.00 37.59 193 MET A N 1
ATOM 1476 C CA . MET A 1 193 ? 12.632 -7.918 52.889 1.00 37.59 193 MET A CA 1
ATOM 1477 C C . MET A 1 193 ? 12.075 -6.492 53.152 1.00 37.59 193 MET A C 1
ATOM 1479 O O . MET A 1 193 ? 11.104 -6.070 52.548 1.00 37.59 193 MET A O 1
ATOM 1483 N N . SER A 1 194 ? 12.853 -5.725 53.942 1.00 40.66 194 SER A N 1
ATOM 1484 C CA . SER A 1 194 ? 13.285 -4.311 53.745 1.00 40.66 194 SER A CA 1
ATOM 1485 C C . SER A 1 194 ? 12.261 -3.237 53.307 1.00 40.66 194 SER A C 1
ATOM 1487 O O . SER A 1 194 ? 11.576 -3.387 52.308 1.00 40.66 194 SER A O 1
ATOM 1489 N N . GLU A 1 195 ? 12.182 -2.037 53.896 1.00 40.44 195 GLU A N 1
ATOM 1490 C CA . GLU A 1 195 ? 13.195 -1.242 54.621 1.00 40.44 195 GLU A CA 1
ATOM 1491 C C . GLU A 1 195 ? 12.502 -0.169 55.518 1.00 40.44 195 GLU A C 1
ATOM 1493 O O . GLU A 1 195 ? 11.284 0.011 55.447 1.00 40.44 195 GLU A O 1
ATOM 1498 N N . GLU A 1 196 ? 13.233 0.522 56.404 1.00 40.94 196 GLU A N 1
ATOM 1499 C CA . GLU A 1 196 ? 12.667 1.365 57.485 1.00 40.94 196 GLU A CA 1
ATOM 1500 C C . GLU A 1 196 ? 12.013 2.716 57.070 1.00 40.94 196 GLU A C 1
ATOM 1502 O O . GLU A 1 196 ? 12.421 3.356 56.101 1.00 40.94 196 GLU A O 1
ATOM 1507 N N . PRO A 1 197 ? 11.062 3.245 57.878 1.00 49.59 197 PRO A N 1
ATOM 1508 C CA . PRO A 1 197 ? 10.625 4.649 57.859 1.00 49.59 197 PRO A CA 1
ATOM 1509 C C . PRO A 1 197 ? 11.472 5.535 58.804 1.00 49.59 197 PRO A C 1
ATOM 1511 O O . PRO A 1 197 ? 12.081 5.022 59.740 1.00 49.59 197 PRO A O 1
ATOM 1514 N N . PRO A 1 198 ? 11.391 6.885 58.716 1.00 49.25 198 PRO A N 1
ATOM 1515 C CA . PRO A 1 198 ? 10.899 7.581 59.920 1.00 49.25 198 PRO A CA 1
ATOM 1516 C C . PRO A 1 198 ? 10.094 8.893 59.737 1.00 49.25 198 PRO A C 1
ATOM 1518 O O . PRO A 1 198 ? 10.477 9.842 59.064 1.00 49.25 198 PRO A O 1
ATOM 1521 N N . ALA A 1 199 ? 9.004 8.954 60.509 1.00 41.75 199 ALA A N 1
ATOM 1522 C CA . ALA A 1 199 ? 8.535 10.047 61.381 1.00 41.75 199 ALA A CA 1
ATOM 1523 C C . ALA A 1 199 ? 8.631 11.559 61.005 1.00 41.75 199 ALA A C 1
ATOM 1525 O O . ALA A 1 199 ? 9.680 12.183 60.894 1.00 41.75 199 ALA A O 1
ATOM 1526 N N . LYS A 1 200 ? 7.459 12.209 61.098 1.00 44.06 200 LYS A N 1
ATOM 1527 C CA . LYS A 1 200 ? 7.201 13.670 61.135 1.00 44.06 200 LYS A CA 1
ATOM 1528 C C . LYS A 1 200 ? 7.858 14.397 62.332 1.00 44.06 200 LYS A C 1
ATOM 1530 O O . LYS A 1 200 ? 7.774 13.867 63.441 1.00 44.06 200 LYS A O 1
ATOM 1535 N N . LYS A 1 201 ? 8.201 15.703 62.193 1.00 42.25 201 LYS A N 1
ATOM 1536 C CA . LYS A 1 201 ? 7.806 16.782 63.161 1.00 42.25 201 LYS A CA 1
ATOM 1537 C C . LYS A 1 201 ? 8.144 18.255 62.778 1.00 42.25 201 LYS A C 1
ATOM 1539 O O . LYS A 1 201 ? 9.297 18.619 62.641 1.00 42.25 201 LYS A O 1
ATOM 1544 N N . LYS A 1 202 ? 7.102 19.108 62.883 1.00 37.19 202 LYS A N 1
ATOM 1545 C CA . LYS A 1 202 ? 7.037 20.503 63.427 1.00 37.19 202 LYS A CA 1
ATOM 1546 C C . LYS A 1 202 ? 7.724 21.732 62.754 1.00 37.19 202 LYS A C 1
ATOM 1548 O O . LYS A 1 202 ? 8.895 21.966 62.995 1.00 37.19 202 LYS A O 1
ATOM 1553 N N . LYS A 1 203 ? 6.844 22.683 62.347 1.00 38.69 203 LYS A N 1
ATOM 1554 C CA . LYS A 1 203 ? 6.830 24.165 62.619 1.00 38.69 203 LYS A CA 1
ATOM 1555 C C . LYS A 1 203 ? 7.976 25.024 61.988 1.00 38.69 203 LYS A C 1
ATOM 1557 O O . LYS A 1 203 ? 9.046 24.507 61.752 1.00 38.69 203 LYS A O 1
ATOM 1562 N N . LYS A 1 204 ? 7.852 26.343 61.708 1.00 36.91 204 LYS A N 1
ATOM 1563 C CA . LYS A 1 204 ? 6.867 27.401 62.076 1.00 36.91 204 LYS A CA 1
ATOM 1564 C C . LYS A 1 204 ? 6.948 28.634 61.120 1.00 36.91 204 LYS A C 1
ATOM 1566 O O . LYS A 1 204 ? 8.040 28.975 60.703 1.00 36.91 204 LYS A O 1
ATOM 1571 N N . LYS A 1 205 ? 5.815 29.336 60.920 1.00 35.41 205 LYS A N 1
ATOM 1572 C CA . LYS A 1 205 ? 5.591 30.786 60.616 1.00 35.41 205 LYS A CA 1
ATOM 1573 C C . LYS A 1 205 ? 6.715 31.707 60.056 1.00 35.41 205 LYS A C 1
ATOM 1575 O O . LYS A 1 205 ? 7.641 32.015 60.797 1.00 35.41 205 LYS A O 1
ATOM 1580 N N . SER A 1 206 ? 6.347 32.459 59.008 1.00 36.59 206 SER A N 1
ATOM 1581 C CA . SER A 1 206 ? 6.149 33.941 58.982 1.00 36.59 206 SER A CA 1
ATOM 1582 C C . SER A 1 206 ? 5.187 34.283 57.811 1.00 36.59 206 SER A C 1
ATOM 1584 O O . SER A 1 206 ? 5.193 33.542 56.835 1.00 36.59 206 SER A O 1
ATOM 1586 N N . LYS A 1 207 ? 4.167 35.164 57.930 1.00 37.94 207 LYS A N 1
ATOM 1587 C CA . LYS A 1 207 ? 4.232 36.654 57.877 1.00 37.94 207 LYS A CA 1
ATOM 1588 C C . LYS A 1 207 ? 4.948 37.110 56.573 1.00 37.94 207 LYS A C 1
ATOM 1590 O O . LYS A 1 207 ? 6.036 36.603 56.342 1.00 37.94 207 LYS A O 1
ATOM 1595 N N . ASP A 1 208 ? 4.468 37.968 55.662 1.00 36.94 208 ASP A N 1
ATOM 1596 C CA . ASP A 1 208 ? 3.477 39.074 55.672 1.00 36.94 208 ASP A CA 1
ATOM 1597 C C . ASP A 1 208 ? 3.120 39.498 54.218 1.00 36.94 208 ASP A C 1
ATOM 1599 O O . ASP A 1 208 ? 3.878 39.147 53.318 1.00 36.94 208 ASP A O 1
ATOM 1603 N N . GLU A 1 209 ? 2.053 40.239 53.860 1.00 42.38 209 GLU A N 1
ATOM 1604 C CA . GLU A 1 209 ? 0.771 40.642 54.497 1.00 42.38 209 GLU A CA 1
ATOM 1605 C C . GLU A 1 209 ? -0.263 41.004 53.358 1.00 42.38 209 GLU A C 1
ATOM 1607 O O . GLU A 1 209 ? 0.063 40.889 52.183 1.00 42.38 209 GLU A O 1
ATOM 1612 N N . GLU A 1 210 ? -1.511 41.369 53.709 1.00 39.41 210 GLU A N 1
ATOM 1613 C CA . GLU A 1 210 ? -2.481 42.352 53.117 1.00 39.41 210 GLU A CA 1
ATOM 1614 C C . GLU A 1 210 ? -2.405 42.905 51.648 1.00 39.41 210 GLU A C 1
ATOM 1616 O O . GLU A 1 210 ? -1.339 43.087 51.084 1.00 39.41 210 GLU A O 1
ATOM 1621 N N . LYS A 1 211 ? -3.497 43.334 50.965 1.00 42.53 211 LYS A N 1
ATOM 1622 C CA . LYS A 1 211 ? -4.919 43.586 51.333 1.00 42.53 211 LYS A CA 1
ATOM 1623 C C . LYS A 1 211 ? -5.832 43.705 50.082 1.00 42.53 211 LYS A C 1
ATOM 1625 O O . LYS A 1 211 ? -5.358 44.130 49.042 1.00 42.53 211 LYS A O 1
ATOM 1630 N N . SER A 1 212 ? -7.133 43.408 50.254 1.00 38.34 212 SER A N 1
ATOM 1631 C CA . SER A 1 212 ? -8.352 44.151 49.806 1.00 38.34 212 SER A CA 1
ATOM 1632 C C . SER A 1 212 ? -8.372 44.941 48.460 1.00 38.34 212 SER A C 1
ATOM 1634 O O . SER A 1 212 ? -7.427 45.639 48.137 1.00 38.34 212 SER A O 1
ATOM 1636 N N . ASP A 1 213 ? -9.473 45.087 47.709 1.00 39.66 213 ASP A N 1
ATOM 1637 C CA . ASP A 1 213 ? -10.889 44.798 47.982 1.00 39.66 213 ASP A CA 1
ATOM 1638 C C . ASP A 1 213 ? -11.764 44.953 46.708 1.00 39.66 213 ASP A C 1
ATOM 1640 O O . ASP A 1 213 ? -11.378 45.631 45.764 1.00 39.66 213 ASP A O 1
ATOM 1644 N N . LYS A 1 214 ? -13.010 44.461 46.782 1.00 41.53 214 LYS A N 1
ATOM 1645 C CA . LYS A 1 214 ? -14.240 44.997 46.137 1.00 41.53 214 LYS A CA 1
ATOM 1646 C C . LYS A 1 214 ? -14.340 45.279 44.611 1.00 41.53 214 LYS A C 1
ATOM 1648 O O . LYS A 1 214 ? -13.834 46.258 44.084 1.00 41.53 214 LYS A O 1
ATOM 1653 N N . LYS A 1 215 ? -15.392 44.639 44.066 1.00 41.03 215 LYS A N 1
ATOM 1654 C CA . LYS A 1 215 ? -16.501 45.218 43.254 1.00 41.03 215 LYS A CA 1
ATOM 1655 C C . LYS A 1 215 ? -16.321 45.478 41.739 1.00 41.03 215 LYS A C 1
ATOM 1657 O O . LYS A 1 215 ? -15.904 46.536 41.293 1.00 41.03 215 LYS A O 1
ATOM 1662 N N . SER A 1 216 ? -16.962 44.589 40.971 1.00 44.00 216 SER A N 1
ATOM 1663 C CA . SER A 1 216 ? -17.831 44.894 39.805 1.00 44.00 216 SER A CA 1
ATOM 1664 C C . SER A 1 216 ? -18.841 46.047 40.075 1.00 44.00 216 SER A C 1
ATOM 1666 O O . SER A 1 216 ? -19.133 46.219 41.265 1.00 44.00 216 SER A O 1
ATOM 1668 N N . PRO A 1 217 ? -19.541 46.702 39.095 1.00 48.84 217 PRO A N 1
ATOM 1669 C CA . PRO A 1 217 ? -19.940 46.162 37.767 1.00 48.84 217 PRO A CA 1
ATOM 1670 C C . PRO A 1 217 ? -20.172 47.165 36.572 1.00 48.84 217 PRO A C 1
ATOM 1672 O O . PRO A 1 217 ? -20.141 48.376 36.736 1.00 48.84 217 PRO A O 1
ATOM 1675 N N . LYS A 1 218 ? -20.645 46.621 35.425 1.00 42.47 218 LYS A N 1
ATOM 1676 C CA . LYS A 1 218 ? -21.688 47.161 34.485 1.00 42.47 218 LYS A CA 1
ATOM 1677 C C . LYS A 1 218 ? -21.423 48.322 33.478 1.00 42.47 218 LYS A C 1
ATOM 1679 O O . LYS A 1 218 ? -21.055 49.420 33.863 1.00 42.47 218 LYS A O 1
ATOM 1684 N N . LYS A 1 219 ? -21.993 48.114 32.262 1.00 46.28 219 LYS A N 1
ATOM 1685 C CA . LYS A 1 219 ? -22.377 49.077 31.174 1.00 46.28 219 LYS A CA 1
ATOM 1686 C C . LYS A 1 219 ? -21.191 49.743 30.423 1.00 46.28 219 LYS A C 1
ATOM 1688 O O . LYS A 1 219 ? -20.106 49.796 30.968 1.00 46.28 219 LYS A O 1
ATOM 1693 N N . SER A 1 220 ? -21.281 50.227 29.168 1.00 44.53 220 SER A N 1
ATOM 1694 C CA . SER A 1 220 ? -22.386 50.487 28.198 1.00 44.53 220 SER A CA 1
ATOM 1695 C C . SER A 1 220 ? -21.831 50.379 26.746 1.00 44.53 220 SER A C 1
ATOM 1697 O O . SER A 1 220 ? -20.661 50.668 26.564 1.00 44.53 220 SER A O 1
ATOM 1699 N N . LYS A 1 221 ? -22.530 49.866 25.713 1.00 46.91 221 LYS A N 1
ATOM 1700 C CA . LYS A 1 221 ? -23.597 50.469 24.857 1.00 46.91 221 LYS A CA 1
ATOM 1701 C C . LYS A 1 221 ? -23.099 51.366 23.682 1.00 46.91 221 LYS A C 1
ATOM 1703 O O . LYS A 1 221 ? -22.444 52.363 23.934 1.00 46.91 221 LYS A O 1
ATOM 1708 N N . LYS A 1 222 ? -23.627 51.084 22.468 1.00 46.56 222 LYS A N 1
ATOM 1709 C CA . LYS A 1 222 ? -23.725 51.896 21.213 1.00 46.56 222 LYS A CA 1
ATOM 1710 C C . LYS A 1 222 ? -22.534 52.011 20.220 1.00 46.56 222 LYS A C 1
ATOM 1712 O O . LYS A 1 222 ? -21.642 52.824 20.390 1.00 46.56 222 LYS A O 1
ATOM 1717 N N . SER A 1 223 ? -22.678 51.289 19.101 1.00 49.81 223 SER A N 1
ATOM 1718 C CA . SER A 1 223 ? -22.779 51.764 17.694 1.00 49.81 223 SER A CA 1
ATOM 1719 C C . SER A 1 223 ? -22.237 53.144 17.250 1.00 49.81 223 SER A C 1
ATOM 1721 O O . SER A 1 223 ? -22.773 54.173 17.677 1.00 49.81 223 SER A O 1
ATOM 1723 N N . LYS A 1 224 ? -21.371 53.125 16.226 1.00 45.56 224 LYS A N 1
ATOM 1724 C CA . LYS A 1 224 ? -21.314 53.950 14.987 1.00 45.56 224 LYS A CA 1
ATOM 1725 C C . LYS A 1 224 ? -20.008 53.563 14.252 1.00 45.56 224 LYS A C 1
ATOM 1727 O O . LYS A 1 224 ? -19.061 53.193 14.939 1.00 45.56 224 LYS A O 1
ATOM 1732 N N . GLU A 1 225 ? -19.884 53.589 12.929 1.00 40.28 225 GLU A N 1
ATOM 1733 C CA . GLU A 1 225 ? -20.804 53.896 11.815 1.00 40.28 225 GLU A CA 1
ATOM 1734 C C . GLU A 1 225 ? -20.333 53.116 10.578 1.00 40.28 225 GLU A C 1
ATOM 1736 O O . GLU A 1 225 ? -19.100 52.919 10.479 1.00 40.28 225 GLU A O 1
#

Sequence (225 aa):
MSSATPSRYVPPKDFLLQKGSVAEALTHSSISKSGRELWLLRVPDNVSLKDLDGLEIKHPRAATNGIVAEIASTSSKPAYQIVTSDDNASVPAEFNGMAEMNILVPDDSEEDSADMLTLLPGRCTRLLSMVENIVIPSPIDYAHEISVRERPPRQQPDNMKLRFIPYGFYSAEEYAAMDQKSPAITAEVDVGMSEEPPAKKKKKKSKDEEKSDKKSPKKSKKSKE

Organism: NCBI:txid2663907

InterPro domains:
  IPR013240 DNA-directed RNA polymerase I, subunit RPA34 [PF08208] (34-224)
  IPR053263 Eukaryotic RPA34 RNA polymerase subunit [PTHR28155] (6-224)

Foldseek 3Di:
DDDDDDDDDDDPPVDDQDQDDVPPFPELCNPVVPVDAFEAEADPPPDDVVLCVPFDFADQVPDDVQFRGKRPDDPVGFIKTKGKLPDPPHRDPVCVVVQVDWDWGQYPPDPVSSSPTDTRPDHGPIYIYIGGDDPDDDVVVVVVVVVPDDDPPPDDDPPPDPPDDDPPRDDPVVVVVVVVPPPPPPPPPDDDDDDDDDDDDDDDDDDDDDDDDDDDDDDDDDDDD